Protein AF-A0A2V2UBQ5-F1 (afdb_monomer)

pLDDT: mean 79.9, std 17.7, range [28.84, 97.88]

Radius of gyration: 30.56 Å; Cα contacts (8 Å, |Δi|>4): 483; chains: 1; bounding box: 53×71×129 Å

Sequence (331 aa):
MPEINLDYKAAHKIAPPQTEQGSPTTSSTFSSQKTVIDYVTLEGIENRTGIEKKDMCGFVLRELLDNALDFLETQYRGQKNHNTIAAAEIEVVINKEPNYLRIVVRNSNYYGNEIFTKDQLQAIFDFDAFYSSKRNQFKISRGALGDAFKAILCMPYALAKEEQNIEWNEPLIIRSHQTSFLVRLIVDRVNQTIHAKIKEEPQRHLATKFVEIEVRLSIPRDNLDFTRLRYFLIDYTTFNTHIGFTFRIKDISNYTLNFPQVQPIITKWTNQTSIYYYTLSEFENLIFGLENNDASSYDVIKKIFREGSNIKKRKCCTNDGRPVKAIASAY

Mean predicted aligned error: 11.5 Å

Foldseek 3Di:
DDDDDDDDDDDDDDDDDDDDPDDPPPPDDDDDADLLCLLQAQNSLCVVPVDHLLCLVVLLVLLLVQVLLVVLLVVLAPPPDDPDDDFWAWEWEWADDPFWIKIKIKTFQQVLDDDDDPVNVQQLFPSVDQDDPAELLPFDGPDYGSCSVSSLQNQQNNLCCVVPVDRDWAFWWKDGFFKIKTWTWDADVVVNDITIDIDMDTHPDHGDSMIMIMGIHRDPPPSHDVVVSVVSVVVVCVVVLQHWYWYFHHDPVTDIDTRGNPDHNDNPDDRAAAPVVDDPVSVLVVLVPDPPQQDFPLNVCLNRHPVSVVDDPCRVDPPDSHGSVVVSVVD

Solvent-accessible surface area (backbone atoms only — not comparable to full-atom values): 19675 Å² total; per-residue (Å²): 137,81,91,82,85,89,84,85,89,82,86,83,80,84,77,80,82,81,76,78,81,70,73,83,74,78,74,78,82,82,84,87,79,58,74,69,50,26,54,54,32,61,67,36,38,26,73,74,67,73,48,52,79,83,45,44,66,60,49,48,52,48,56,52,50,45,52,43,49,55,47,48,61,54,71,52,40,74,70,86,78,70,103,74,72,76,78,52,37,37,41,36,40,39,37,69,50,99,76,27,37,38,39,34,45,31,25,57,31,87,81,53,62,80,82,76,52,72,67,60,49,51,45,44,43,34,76,92,54,80,38,50,101,48,50,72,53,78,45,90,60,93,64,59,76,40,48,62,67,47,47,57,58,23,48,25,34,15,39,19,39,73,78,69,68,39,88,56,79,74,47,38,35,41,35,32,30,51,42,32,38,40,37,30,70,45,79,39,80,88,82,54,44,66,45,60,51,77,43,80,42,77,49,94,58,81,71,39,52,37,38,36,42,35,42,61,35,40,54,66,90,87,67,66,62,62,66,60,53,50,51,52,54,54,57,58,46,72,80,40,42,43,37,19,40,37,40,37,40,41,63,98,79,55,49,74,50,78,44,73,54,78,41,78,71,76,39,84,70,74,77,49,20,56,71,86,79,46,55,72,69,52,46,50,54,34,58,71,65,50,85,64,59,78,46,37,54,62,58,53,39,39,70,47,20,55,68,30,71,77,56,52,71,81,77,74,40,89,87,60,92,52,32,43,59,67,59,67,72,74,111

Secondary structure (DSSP, 8-state):
----------PPPPPPPPPP--------------GGGGGGSHHHHHHHH---GGGHHHHHHHHHHHHHHHHHHHHTTT----TTPPPPEEEEEEEE-SS-EEEEEEEE-TT------HHHHHHHT-SSS---SSTTS----S--SS-HHHHHHHHHHHHHHHHH-----PPEEEEETTEEEEEEEEEETTTTEEEEEEEEEE--SS--SEEEEEEEE---TTS--HHHHHHHHHHHHHT-TTSEEEEEEESSS-EEEEE---S---SS----B-GGG--HHHHHHHHHT-S-TT-BHHHHHHHHBTGGGG--HHHH-SS---BHHHHHT--

Nearest PDB structures (foldseek):
  1mx0-assembly3_E  TM=6.898E-01  e=1.636E-09  Saccharolobus shibatae
  1mx0-assembly1_A  TM=6.749E-01  e=1.034E-09  Saccharolobus shibatae
  1mu5-assembly1_A  TM=6.300E-01  e=4.099E-09  Saccharolobus shibatae
  2qxl-assembly1_A  TM=4.649E-01  e=3.439E+00  Saccharomyces cerevisiae
  2qxl-assembly1_B  TM=2.884E-01  e=2.052E+00  Saccharomyces cerevisiae

Structure (mmCIF, N/CA/C/O backbone):
data_AF-A0A2V2UBQ5-F1
#
_entry.id   AF-A0A2V2UBQ5-F1
#
loo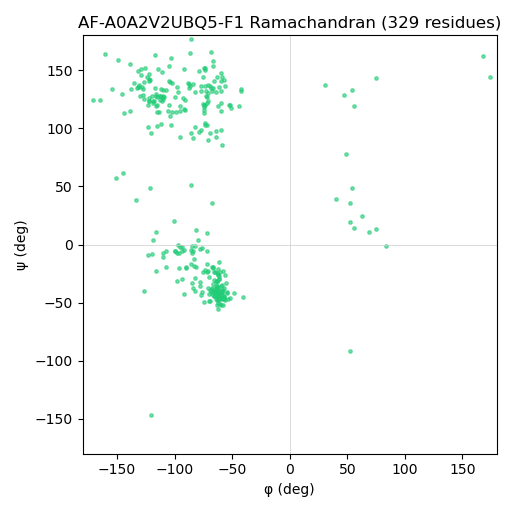p_
_atom_site.group_PDB
_atom_site.id
_atom_site.type_symbol
_atom_site.label_atom_id
_atom_site.label_alt_id
_atom_site.label_comp_id
_atom_site.label_asym_id
_atom_site.label_entity_id
_atom_site.label_seq_id
_atom_site.pdbx_PDB_ins_code
_atom_site.Cartn_x
_atom_site.Cartn_y
_atom_site.Cartn_z
_atom_site.occupancy
_atom_site.B_iso_or_equiv
_atom_site.auth_seq_id
_atom_site.auth_comp_id
_atom_site.auth_asym_id
_atom_site.auth_atom_id
_atom_site.pdbx_PDB_model_num
ATOM 1 N N . MET A 1 1 ? -21.114 -48.273 97.868 1.00 28.84 1 MET A N 1
ATOM 2 C CA . MET A 1 1 ? -20.180 -48.352 96.723 1.00 28.84 1 MET A CA 1
ATOM 3 C C . MET A 1 1 ? -20.953 -48.879 95.519 1.00 28.84 1 MET A C 1
ATOM 5 O O . MET A 1 1 ? -21.874 -49.652 95.750 1.00 28.84 1 MET A O 1
ATOM 9 N N . PRO A 1 2 ? -20.684 -48.360 94.312 1.00 36.47 2 PRO A N 1
ATOM 10 C CA . PRO A 1 2 ? -21.610 -47.500 93.552 1.00 36.47 2 PRO A CA 1
ATOM 11 C C . PRO A 1 2 ? -22.286 -48.252 92.367 1.00 36.47 2 PRO A C 1
ATOM 13 O O . PRO A 1 2 ? -21.840 -49.343 92.036 1.00 36.47 2 PRO A O 1
ATOM 16 N N . GLU A 1 3 ? -23.490 -47.836 91.923 1.00 30.94 3 GLU A N 1
ATOM 17 C CA . GLU A 1 3 ? -23.782 -47.144 90.625 1.00 30.94 3 GLU A CA 1
ATOM 18 C C . GLU A 1 3 ? -23.756 -48.065 89.380 1.00 30.94 3 GLU A C 1
ATOM 20 O O . GLU A 1 3 ? -22.936 -48.964 89.320 1.00 30.94 3 GLU A O 1
ATOM 25 N N . ILE A 1 4 ? -24.558 -47.987 88.308 1.00 32.59 4 ILE A N 1
ATOM 26 C CA . ILE A 1 4 ? -25.554 -47.088 87.672 1.00 32.59 4 ILE A CA 1
ATOM 27 C C . ILE A 1 4 ? -26.266 -48.017 86.640 1.00 32.59 4 ILE A C 1
ATOM 29 O O . ILE A 1 4 ? -25.604 -48.842 86.018 1.00 32.59 4 ILE A O 1
ATOM 33 N N . ASN A 1 5 ? -27.589 -48.189 86.630 1.00 28.84 5 ASN A N 1
ATOM 34 C CA . ASN A 1 5 ? -28.658 -47.481 85.897 1.00 28.84 5 ASN A CA 1
ATOM 35 C C . ASN A 1 5 ? -28.579 -47.384 84.346 1.00 28.84 5 ASN A C 1
ATOM 37 O O . ASN A 1 5 ? -27.650 -46.782 83.828 1.00 28.84 5 ASN A O 1
ATOM 41 N N . LEU A 1 6 ? -29.614 -47.956 83.690 1.00 33.12 6 LEU A N 1
ATOM 42 C CA . LEU A 1 6 ? -30.397 -47.551 82.484 1.00 33.12 6 LEU A CA 1
ATOM 43 C C . LEU A 1 6 ? -29.670 -46.717 81.383 1.00 33.12 6 LEU A C 1
ATOM 45 O O . LEU A 1 6 ? -29.008 -45.741 81.690 1.00 33.12 6 LEU A O 1
ATOM 49 N N . ASP A 1 7 ? -29.799 -46.922 80.062 1.00 32.38 7 ASP A N 1
ATOM 50 C CA . ASP A 1 7 ? -31.036 -46.916 79.268 1.00 32.38 7 ASP A CA 1
ATOM 51 C C . ASP A 1 7 ? -30.738 -46.894 77.734 1.00 32.38 7 ASP A C 1
ATOM 53 O O . ASP A 1 7 ? -29.663 -46.486 77.305 1.00 32.38 7 ASP A O 1
ATOM 57 N N . TYR A 1 8 ? -31.757 -47.257 76.942 1.00 29.38 8 TYR A N 1
ATOM 58 C CA . TYR A 1 8 ? -32.132 -46.897 75.548 1.00 29.38 8 TYR A CA 1
ATOM 59 C C . TYR A 1 8 ? -31.191 -46.859 74.301 1.00 29.38 8 TYR A C 1
ATOM 61 O O . TYR A 1 8 ? -30.279 -46.054 74.184 1.00 29.38 8 TYR A O 1
ATOM 69 N N . LYS A 1 9 ? -31.688 -47.567 73.254 1.00 34.41 9 LYS A N 1
ATOM 70 C CA . LYS A 1 9 ? -31.852 -47.230 71.801 1.00 34.41 9 LYS A CA 1
ATOM 71 C C . LYS A 1 9 ? -30.653 -46.745 70.956 1.00 34.41 9 LYS A C 1
ATOM 73 O O . LYS A 1 9 ? -30.102 -45.691 71.217 1.00 34.41 9 LYS A O 1
ATOM 78 N N . ALA A 1 10 ? -30.499 -47.329 69.755 1.00 33.81 10 ALA A N 1
ATOM 79 C CA . ALA A 1 10 ? -30.840 -46.676 68.470 1.00 33.81 10 ALA A CA 1
ATOM 80 C C . ALA A 1 10 ? -30.433 -47.520 67.241 1.00 33.81 10 ALA A C 1
ATOM 82 O O . ALA A 1 10 ? -29.409 -48.193 67.226 1.00 33.81 10 ALA A O 1
ATOM 83 N N . ALA A 1 11 ? -31.258 -47.453 66.194 1.00 35.69 11 ALA A N 1
ATOM 84 C CA . ALA A 1 11 ? -31.053 -48.079 64.893 1.00 35.69 11 ALA A CA 1
ATOM 85 C C . ALA A 1 11 ? -29.952 -47.373 64.078 1.00 35.69 11 ALA A C 1
ATOM 87 O O . ALA A 1 11 ? -30.004 -46.156 63.892 1.00 35.69 11 ALA A O 1
ATOM 88 N N . HIS A 1 12 ? -29.011 -48.137 63.515 1.00 38.34 12 HIS A N 1
ATOM 89 C CA . HIS A 1 12 ? -28.052 -47.625 62.537 1.00 38.34 12 HIS A CA 1
ATOM 90 C C . HIS A 1 12 ? -28.565 -47.812 61.105 1.00 38.34 12 HIS A C 1
ATOM 92 O O . HIS A 1 12 ? -28.761 -48.926 60.624 1.00 38.34 12 HIS A O 1
ATOM 98 N N . LYS A 1 13 ? -28.777 -46.675 60.432 1.00 37.38 13 LYS A N 1
ATOM 99 C CA . LYS A 1 13 ? -28.975 -46.554 58.984 1.00 37.38 13 LYS A CA 1
ATOM 100 C C . LYS A 1 13 ? -27.747 -47.091 58.240 1.00 37.38 13 LYS A C 1
ATOM 102 O O . LYS A 1 13 ? -26.626 -46.686 58.534 1.00 37.38 13 LYS A O 1
ATOM 107 N N . ILE A 1 14 ? -27.986 -47.936 57.242 1.00 37.78 14 ILE A N 1
ATOM 108 C CA . ILE A 1 14 ? -26.994 -48.361 56.249 1.00 37.78 14 ILE A CA 1
ATOM 109 C C . ILE A 1 14 ? -26.709 -47.162 55.331 1.00 37.78 14 ILE A C 1
ATOM 111 O O . ILE A 1 14 ? -27.638 -46.578 54.769 1.00 37.78 14 ILE A O 1
ATOM 115 N N . ALA A 1 15 ? -25.441 -46.763 55.231 1.00 37.16 15 ALA A N 1
ATOM 116 C CA . ALA A 1 15 ? -24.994 -45.689 54.348 1.00 37.16 15 ALA A CA 1
ATOM 117 C C . ALA A 1 15 ? -24.990 -46.146 52.869 1.00 37.16 15 ALA A C 1
ATOM 119 O O . ALA A 1 15 ? -24.786 -47.335 52.612 1.00 37.16 15 ALA A O 1
ATOM 120 N N . PRO A 1 16 ? -25.198 -45.240 51.893 1.00 35.03 16 PRO A N 1
ATOM 121 C CA . PRO A 1 16 ? -25.132 -45.571 50.469 1.00 35.03 16 PRO A CA 1
ATOM 122 C C . PRO A 1 16 ? -23.703 -45.954 50.045 1.00 35.03 16 PRO A C 1
ATOM 124 O O . PRO A 1 16 ? -22.745 -45.539 50.705 1.00 35.03 16 PRO A O 1
ATOM 127 N N . PRO A 1 17 ? -23.535 -46.702 48.938 1.00 35.91 17 PRO A N 1
ATOM 128 C CA . PRO A 1 17 ? -22.217 -47.058 48.427 1.00 35.91 17 PRO A CA 1
ATOM 129 C C . PRO A 1 17 ? -21.435 -45.797 48.049 1.00 35.91 17 PRO A C 1
ATOM 131 O O . PRO A 1 17 ? -21.978 -44.874 47.438 1.00 35.91 17 PRO A O 1
ATOM 134 N N . GLN A 1 18 ? -20.160 -45.762 48.437 1.00 36.81 18 GLN A N 1
ATOM 135 C CA . GLN A 1 18 ? -19.237 -44.709 48.038 1.00 36.81 18 GLN A CA 1
ATOM 136 C C . GLN A 1 18 ? -19.123 -44.696 46.514 1.00 36.81 18 GLN A C 1
ATOM 138 O O . GLN A 1 18 ? -18.767 -45.698 45.898 1.00 36.81 18 GLN A O 1
ATOM 143 N N . THR A 1 19 ? -19.441 -43.549 45.925 1.00 38.81 19 THR A N 1
ATOM 144 C CA . THR A 1 19 ? -19.132 -43.211 44.542 1.00 38.81 19 THR A CA 1
ATOM 145 C C . THR A 1 19 ? -17.638 -43.428 44.330 1.00 38.81 19 THR A C 1
ATOM 147 O O . THR A 1 19 ? -16.827 -42.794 45.009 1.00 38.81 19 THR A O 1
ATOM 150 N N . GLU A 1 20 ? -17.269 -44.315 43.405 1.00 41.22 20 GLU A N 1
ATOM 151 C CA . GLU A 1 20 ? -15.915 -44.343 42.863 1.00 41.22 20 GLU A CA 1
ATOM 152 C C . GLU A 1 20 ? -15.573 -42.918 42.420 1.00 41.22 20 GLU A C 1
ATOM 154 O O . GLU A 1 20 ? -16.250 -42.328 41.571 1.00 41.22 20 GLU A O 1
ATOM 159 N N . GLN A 1 21 ? -14.558 -42.329 43.051 1.00 39.56 21 GLN A N 1
ATOM 160 C CA . GLN A 1 21 ? -13.945 -41.104 42.569 1.00 39.56 21 GLN A CA 1
ATOM 161 C C . GLN A 1 21 ? -13.312 -41.430 41.219 1.00 39.56 21 GLN A C 1
ATOM 163 O O . GLN A 1 21 ? -12.175 -41.891 41.142 1.00 39.56 21 GLN A O 1
ATOM 168 N N . GLY A 1 22 ? -14.077 -41.207 40.150 1.00 43.34 22 GLY A N 1
ATOM 169 C CA . GLY A 1 22 ? -13.532 -41.097 38.813 1.00 43.34 22 GLY A CA 1
ATOM 170 C C . GLY A 1 22 ? -12.412 -40.067 38.855 1.00 43.34 22 GLY A C 1
ATOM 171 O O . GLY A 1 22 ? -12.625 -38.916 39.243 1.00 43.34 22 GLY A O 1
ATOM 172 N N . SER A 1 23 ? -11.207 -40.503 38.497 1.00 48.41 23 SER A N 1
ATOM 173 C CA . SER A 1 23 ? -10.090 -39.620 38.180 1.00 48.41 23 SER A CA 1
ATOM 174 C C . SER A 1 23 ? -10.607 -38.457 37.329 1.00 48.41 23 SER A C 1
ATOM 176 O O . SER A 1 23 ? -11.348 -38.731 36.378 1.00 48.41 23 SER A O 1
ATOM 178 N N . PRO A 1 24 ? -10.250 -37.192 37.610 1.00 50.59 24 PRO A N 1
ATOM 179 C CA . PRO A 1 24 ? -10.620 -36.103 36.730 1.00 50.59 24 PRO A CA 1
ATOM 180 C C . PRO A 1 24 ? -9.917 -36.357 35.399 1.00 50.59 24 PRO A C 1
ATOM 182 O O . PRO A 1 24 ? -8.732 -36.074 35.240 1.00 50.59 24 PRO A O 1
ATOM 185 N N . THR A 1 25 ? -10.634 -36.936 34.438 1.00 53.81 25 THR A N 1
ATOM 186 C CA . THR A 1 25 ? -10.270 -36.839 33.034 1.00 53.81 25 THR A CA 1
ATOM 187 C C . THR A 1 25 ? -10.294 -35.356 32.738 1.00 53.81 25 THR A C 1
ATOM 189 O O . THR A 1 25 ? -11.358 -34.763 32.568 1.00 53.81 25 THR A O 1
ATOM 192 N N . THR A 1 26 ? -9.116 -34.742 32.762 1.00 55.41 26 THR A N 1
ATOM 193 C CA . THR A 1 26 ? -8.866 -33.417 32.218 1.00 55.41 26 THR A CA 1
ATOM 194 C C . THR A 1 26 ? -9.222 -33.493 30.740 1.00 55.41 26 THR A C 1
ATOM 196 O O . THR A 1 26 ? -8.378 -33.821 29.907 1.00 55.41 26 THR A O 1
ATOM 199 N N . SER A 1 27 ? -10.497 -33.293 30.406 1.00 65.75 27 SER A N 1
ATOM 200 C CA . SER A 1 27 ? -10.930 -33.169 29.024 1.00 65.75 27 SER A CA 1
ATOM 201 C C . SER A 1 27 ? -10.357 -31.847 28.543 1.00 65.75 27 SER A C 1
ATOM 203 O O . SER A 1 27 ? -10.890 -30.780 28.844 1.00 65.75 27 SER A O 1
ATOM 205 N N . SER A 1 28 ? -9.202 -31.904 27.892 1.00 68.81 28 SER A N 1
ATOM 206 C CA . SER A 1 28 ? -8.599 -30.732 27.281 1.00 68.81 28 SER A CA 1
ATOM 207 C C . SER A 1 28 ? -9.572 -30.185 26.243 1.00 68.81 28 SER A C 1
ATOM 209 O O . SER A 1 28 ? -9.872 -30.847 25.249 1.00 68.81 28 SER A O 1
ATOM 211 N N . THR A 1 29 ? -10.087 -28.984 26.486 1.00 69.31 29 THR A N 1
ATOM 212 C CA . THR A 1 29 ? -10.864 -28.252 25.491 1.00 69.31 29 THR A CA 1
ATOM 213 C C . THR A 1 29 ? -9.897 -27.716 24.446 1.00 69.31 29 THR A C 1
ATOM 215 O O . THR A 1 29 ? -9.067 -26.861 24.746 1.00 69.31 29 THR A O 1
ATOM 218 N N . PHE A 1 30 ? -9.995 -28.228 23.222 1.00 74.31 30 PHE A N 1
ATOM 219 C CA . PHE A 1 30 ? -9.236 -27.723 22.083 1.00 74.31 30 PHE A CA 1
ATOM 220 C C . PHE A 1 30 ? -10.003 -26.577 21.416 1.00 74.31 30 PHE A C 1
ATOM 222 O O . PHE A 1 30 ? -11.207 -26.687 21.183 1.00 74.31 30 PHE A O 1
ATOM 229 N N . SER A 1 31 ? -9.310 -25.487 21.094 1.00 78.81 31 SER A N 1
ATOM 230 C CA . SER A 1 31 ? -9.820 -24.403 20.252 1.00 78.81 31 SER A CA 1
ATOM 231 C C . SER A 1 31 ? -9.073 -24.392 18.918 1.00 78.81 31 SER A C 1
ATOM 233 O O . SER A 1 31 ? -7.906 -24.770 18.838 1.00 78.81 31 SER A O 1
ATOM 235 N N . SER A 1 32 ? -9.758 -23.985 17.850 1.00 80.62 32 SER A N 1
ATOM 236 C CA . SER A 1 32 ? -9.178 -23.884 16.510 1.00 80.62 32 SER A CA 1
ATOM 237 C C . SER A 1 32 ? -9.589 -22.581 15.838 1.00 80.62 32 SER A C 1
ATOM 239 O O . SER A 1 32 ? -10.762 -22.196 15.891 1.00 80.62 32 SER A O 1
ATOM 241 N N . GLN A 1 33 ? -8.640 -21.949 15.153 1.00 84.44 33 GLN A N 1
ATOM 242 C CA . GLN A 1 33 ? -8.839 -20.715 14.404 1.00 84.44 33 GLN A CA 1
ATOM 243 C C . GLN A 1 33 ? -8.213 -20.845 13.012 1.00 84.44 33 GLN A C 1
ATOM 245 O O . GLN A 1 33 ? -7.094 -21.337 12.871 1.00 84.44 33 GLN A O 1
ATOM 250 N N . LYS A 1 34 ? -8.934 -20.421 11.972 1.00 87.12 34 LYS A N 1
ATOM 251 C CA . LYS A 1 34 ? -8.400 -20.307 10.614 1.00 87.12 34 LYS A CA 1
ATOM 252 C C . LYS A 1 34 ? -7.371 -19.180 10.578 1.00 87.12 34 LYS A C 1
ATOM 254 O O . LYS A 1 34 ? -7.655 -18.074 11.031 1.00 87.12 34 LYS A O 1
ATOM 259 N N . THR A 1 35 ? -6.228 -19.436 9.949 1.00 85.12 35 THR A N 1
ATOM 260 C CA . THR A 1 35 ? -5.109 -18.484 9.800 1.00 85.12 35 THR A CA 1
ATOM 261 C C . THR A 1 35 ? -5.498 -17.179 9.106 1.00 85.12 35 THR A C 1
ATOM 263 O O . THR A 1 35 ? -4.856 -16.153 9.298 1.00 85.12 35 THR A O 1
ATOM 266 N N . VAL A 1 36 ? -6.574 -17.176 8.313 1.00 88.12 36 VAL A N 1
ATOM 267 C CA . VAL A 1 36 ? -7.101 -15.950 7.699 1.00 88.12 36 VAL A CA 1
ATOM 268 C C . VAL A 1 36 ? -7.545 -14.923 8.748 1.00 88.12 36 VAL A C 1
ATOM 270 O O . VAL A 1 36 ? -7.432 -13.724 8.517 1.00 88.12 36 VAL A O 1
ATOM 273 N N . ILE A 1 37 ? -7.987 -15.363 9.931 1.00 91.75 37 ILE A N 1
ATOM 274 C CA . ILE A 1 37 ? -8.410 -14.462 11.012 1.00 91.75 37 ILE A CA 1
ATOM 275 C C . ILE A 1 37 ? -7.241 -13.653 11.578 1.00 91.75 37 ILE A C 1
ATOM 277 O O . ILE A 1 37 ? -7.464 -12.566 12.107 1.00 91.75 37 ILE A O 1
ATOM 281 N N . ASP A 1 38 ? -6.002 -14.089 11.362 1.00 91.06 38 ASP A N 1
ATOM 282 C CA . ASP A 1 38 ? -4.822 -13.346 11.801 1.00 91.06 38 ASP A CA 1
ATOM 283 C C . ASP A 1 38 ? -4.746 -11.953 11.158 1.00 91.06 38 ASP A C 1
ATOM 285 O O . ASP A 1 38 ? -4.161 -11.043 11.734 1.00 91.06 38 ASP A O 1
ATOM 289 N N . TYR A 1 39 ? -5.381 -11.738 9.998 1.00 91.38 39 TYR A N 1
ATOM 290 C CA . TYR A 1 39 ? -5.457 -10.410 9.385 1.00 91.38 39 TYR A CA 1
ATOM 291 C C . TYR A 1 39 ? -6.276 -9.404 10.195 1.00 91.38 39 TYR A C 1
ATOM 293 O O . TYR A 1 39 ? -6.084 -8.208 10.011 1.00 91.38 39 TYR A O 1
ATOM 301 N N . VAL A 1 40 ? -7.206 -9.849 11.044 1.00 93.50 40 VAL A N 1
ATOM 302 C CA . VAL A 1 40 ? -8.200 -8.976 11.701 1.00 93.50 40 VAL A CA 1
ATOM 303 C C . VAL A 1 40 ? -8.065 -8.929 13.223 1.00 93.50 40 VAL A C 1
ATOM 305 O O . VAL A 1 40 ? -8.935 -8.382 13.899 1.00 93.50 40 VAL A O 1
ATOM 308 N N . THR A 1 41 ? -6.970 -9.474 13.748 1.00 93.31 41 THR A N 1
ATOM 309 C CA . THR A 1 41 ? -6.562 -9.420 15.160 1.00 93.31 41 THR A CA 1
ATOM 310 C C . THR A 1 41 ? -5.193 -8.758 15.262 1.00 93.31 41 THR A C 1
ATOM 312 O O . THR A 1 41 ? -4.342 -9.034 14.417 1.00 93.31 41 THR A O 1
ATOM 315 N N . LEU A 1 42 ? -4.944 -7.931 16.277 1.00 91.88 42 LEU A N 1
ATOM 316 C CA . LEU A 1 42 ? -3.654 -7.271 16.476 1.00 91.88 42 LEU A CA 1
ATOM 317 C C . LEU A 1 42 ? -2.533 -8.293 16.654 1.00 91.88 42 LEU A C 1
ATOM 319 O O . LEU A 1 42 ? -1.530 -8.176 15.962 1.00 91.88 42 LEU A O 1
ATOM 323 N N . GLU A 1 43 ? -2.740 -9.331 17.469 1.00 92.25 43 GLU A N 1
ATOM 324 C CA . GLU A 1 43 ? -1.766 -10.418 17.654 1.00 92.25 43 GLU A CA 1
ATOM 325 C C . GLU A 1 43 ? -1.422 -11.105 16.323 1.00 92.25 43 GLU A C 1
ATOM 327 O O . GLU A 1 43 ? -0.255 -11.287 15.981 1.00 92.25 43 GLU A O 1
ATOM 332 N N . GLY A 1 44 ? -2.435 -11.447 15.523 1.00 91.88 44 GLY A N 1
ATOM 333 C CA . GLY A 1 44 ? -2.224 -12.045 14.207 1.00 91.88 44 GLY A CA 1
ATOM 334 C C . GLY A 1 44 ? -1.459 -11.128 13.245 1.00 91.88 44 GLY A C 1
ATOM 335 O O . GLY A 1 44 ? -0.540 -11.578 12.557 1.00 91.88 44 GLY A O 1
ATOM 336 N N . ILE A 1 45 ? -1.773 -9.830 13.224 1.00 91.56 45 ILE A N 1
ATOM 337 C CA . ILE A 1 45 ? -1.061 -8.846 12.399 1.00 91.56 45 ILE A CA 1
ATOM 338 C C . ILE A 1 45 ? 0.388 -8.694 12.878 1.00 91.56 45 ILE A C 1
ATOM 340 O O . ILE A 1 45 ? 1.299 -8.683 12.046 1.00 91.56 45 ILE A O 1
ATOM 344 N N . GLU A 1 46 ? 0.613 -8.603 14.188 1.00 92.06 46 GLU A N 1
ATOM 345 C CA . GLU A 1 46 ? 1.938 -8.528 14.810 1.00 92.06 46 GLU A CA 1
ATOM 346 C C . GLU A 1 46 ? 2.780 -9.754 14.443 1.00 92.06 46 GLU A C 1
ATOM 348 O O . GLU A 1 46 ? 3.898 -9.602 13.955 1.00 92.06 46 GLU A O 1
ATOM 353 N N . ASN A 1 47 ? 2.217 -10.959 14.539 1.00 89.31 47 ASN A N 1
ATOM 354 C CA . ASN A 1 47 ? 2.900 -12.201 14.174 1.00 89.31 47 ASN A CA 1
ATOM 355 C C . ASN A 1 47 ? 3.252 -12.275 12.680 1.00 89.31 47 ASN A C 1
ATOM 357 O O . ASN A 1 47 ? 4.314 -12.778 12.311 1.00 89.31 47 ASN A O 1
ATOM 361 N N . ARG A 1 48 ? 2.381 -11.769 11.800 1.00 86.69 48 ARG A N 1
ATOM 362 C CA . ARG A 1 48 ? 2.601 -11.806 10.343 1.00 86.69 48 ARG A CA 1
ATOM 363 C C . ARG A 1 48 ? 3.575 -10.744 9.850 1.00 86.69 48 ARG A C 1
ATOM 365 O O . ARG A 1 48 ? 4.286 -10.975 8.874 1.00 86.69 48 ARG A O 1
ATOM 372 N N . THR A 1 49 ? 3.552 -9.563 10.459 1.00 85.44 49 THR A N 1
ATOM 373 C CA . THR A 1 49 ? 4.281 -8.386 9.960 1.00 85.44 49 THR A CA 1
ATOM 374 C C . THR A 1 49 ? 5.503 -8.029 10.801 1.00 85.44 49 THR A C 1
ATOM 376 O O . THR A 1 49 ? 6.376 -7.310 10.317 1.00 85.44 49 THR A O 1
ATOM 379 N N . GLY A 1 50 ? 5.574 -8.508 12.045 1.00 89.25 50 GLY A N 1
ATOM 380 C CA . GLY A 1 50 ? 6.548 -8.077 13.047 1.00 89.25 50 GLY A CA 1
ATOM 381 C C . GLY A 1 50 ? 6.334 -6.640 13.538 1.00 89.25 50 GLY A C 1
ATOM 382 O O . GLY A 1 50 ? 7.223 -6.081 14.174 1.00 89.25 50 GLY A O 1
ATOM 383 N N . ILE A 1 51 ? 5.203 -6.008 13.200 1.00 88.94 51 ILE A N 1
ATOM 384 C CA . ILE A 1 51 ? 4.918 -4.607 13.519 1.00 88.94 51 ILE A CA 1
ATOM 385 C C . ILE A 1 51 ? 4.031 -4.532 14.746 1.00 88.94 51 ILE A C 1
ATOM 387 O O . ILE A 1 51 ? 2.856 -4.879 14.669 1.00 88.94 51 ILE A O 1
ATOM 391 N N . GLU A 1 52 ? 4.575 -3.990 15.832 1.00 90.00 52 GLU A N 1
ATOM 392 C CA . GLU A 1 52 ? 3.810 -3.680 17.035 1.00 90.00 52 GLU A CA 1
ATOM 393 C C . GLU A 1 52 ? 2.678 -2.690 16.735 1.00 90.00 52 GLU A C 1
ATOM 395 O O . GLU A 1 52 ? 2.822 -1.753 15.940 1.00 90.00 52 GLU A O 1
ATOM 400 N N . LYS A 1 53 ? 1.571 -2.820 17.465 1.00 88.69 53 LYS A N 1
ATOM 401 C CA . LYS A 1 53 ? 0.412 -1.919 17.420 1.00 88.69 53 LYS A CA 1
ATOM 402 C C . LYS A 1 53 ? 0.760 -0.426 17.309 1.00 88.69 53 LYS A C 1
ATOM 404 O O . LYS A 1 53 ? 0.165 0.289 16.501 1.00 88.69 53 LYS A O 1
ATOM 409 N N . LYS A 1 54 ? 1.721 0.067 18.101 1.00 86.69 54 LYS A N 1
ATOM 410 C CA . LYS A 1 54 ? 2.121 1.492 18.125 1.00 86.69 54 LYS A CA 1
ATOM 411 C C . LYS A 1 54 ? 2.735 1.974 16.802 1.00 86.69 54 LYS A C 1
ATOM 413 O O . LYS A 1 54 ? 2.704 3.165 16.501 1.00 86.69 54 LYS A O 1
ATOM 418 N N . ASP A 1 55 ? 3.274 1.050 16.012 1.00 88.81 55 ASP A N 1
ATOM 419 C CA . ASP A 1 55 ? 3.973 1.312 14.758 1.00 88.81 55 ASP A CA 1
ATOM 420 C C . ASP A 1 55 ? 3.082 1.072 13.525 1.00 88.81 55 ASP A C 1
ATOM 422 O O . ASP A 1 55 ? 3.468 1.433 12.411 1.00 88.81 55 ASP A O 1
ATOM 426 N N . MET A 1 56 ? 1.857 0.555 13.701 1.00 89.69 56 MET A N 1
ATOM 427 C CA . MET A 1 56 ? 0.929 0.258 12.598 1.00 89.69 56 MET A CA 1
ATOM 428 C C . MET A 1 56 ? 0.611 1.481 11.730 1.00 89.69 56 MET A C 1
ATOM 430 O O . MET A 1 56 ? 0.538 1.368 10.508 1.00 89.69 56 MET A O 1
ATOM 434 N N . CYS A 1 57 ? 0.477 2.674 12.320 1.00 91.44 57 CYS A N 1
ATOM 435 C CA . CYS A 1 57 ? 0.279 3.900 11.539 1.00 91.44 57 CYS A CA 1
ATOM 436 C C . CYS A 1 57 ? 1.479 4.200 10.628 1.00 91.44 57 CYS A C 1
ATOM 438 O O . CYS A 1 57 ? 1.301 4.556 9.461 1.00 91.44 57 CYS A O 1
ATOM 440 N N . GLY A 1 58 ? 2.698 4.065 11.161 1.00 91.69 58 GLY A N 1
ATOM 441 C CA . GLY A 1 58 ? 3.929 4.258 10.398 1.00 91.69 58 GLY A CA 1
ATOM 442 C C . GLY A 1 58 ? 4.070 3.213 9.294 1.00 91.69 58 GLY A C 1
ATOM 443 O O . GLY A 1 58 ? 4.419 3.560 8.170 1.00 91.69 58 GLY A O 1
ATOM 444 N N . PHE A 1 59 ? 3.713 1.960 9.582 1.00 92.25 59 PHE A N 1
ATOM 445 C CA . PHE A 1 59 ? 3.680 0.883 8.595 1.00 92.25 59 PHE A CA 1
ATOM 446 C C . PHE A 1 59 ? 2.713 1.181 7.446 1.00 92.25 59 PHE A C 1
ATOM 448 O O . PHE A 1 59 ? 3.123 1.152 6.291 1.00 92.25 59 PHE A O 1
ATOM 455 N N . VAL A 1 60 ? 1.456 1.530 7.742 1.00 94.00 60 VAL A N 1
ATOM 456 C CA . VAL A 1 60 ? 0.457 1.860 6.712 1.00 94.00 60 VAL A CA 1
ATOM 457 C C . VAL A 1 60 ? 0.947 3.002 5.827 1.00 94.00 60 VAL A C 1
ATOM 459 O O . VAL A 1 60 ? 0.865 2.919 4.603 1.00 94.00 60 VAL A O 1
ATOM 462 N N . LEU A 1 61 ? 1.500 4.054 6.434 1.00 94.50 61 LEU A N 1
ATOM 463 C CA . LEU A 1 61 ? 2.046 5.180 5.690 1.00 94.50 61 LEU A CA 1
ATOM 464 C C . LEU A 1 61 ? 3.231 4.766 4.805 1.00 94.50 61 LEU A C 1
ATOM 466 O O . LEU A 1 61 ? 3.270 5.150 3.637 1.00 94.50 61 LEU A O 1
ATOM 470 N N . ARG A 1 62 ? 4.160 3.961 5.332 1.00 94.19 62 ARG A N 1
ATOM 471 C CA . ARG A 1 62 ? 5.306 3.428 4.584 1.00 94.19 62 ARG A CA 1
ATOM 472 C C . ARG A 1 62 ? 4.856 2.622 3.370 1.00 94.19 62 ARG A C 1
ATOM 474 O O . ARG A 1 62 ? 5.296 2.915 2.268 1.00 94.19 62 ARG A O 1
ATOM 481 N N . GLU A 1 63 ? 3.957 1.658 3.548 1.00 94.69 63 GLU A N 1
ATOM 482 C CA . GLU A 1 63 ? 3.495 0.793 2.455 1.00 94.69 63 GLU A CA 1
ATOM 483 C C . GLU A 1 63 ? 2.763 1.586 1.357 1.00 94.69 63 GLU A C 1
ATOM 485 O O . GLU A 1 63 ? 2.899 1.295 0.166 1.00 94.69 63 GLU A O 1
ATOM 490 N N . LEU A 1 64 ? 2.001 2.621 1.730 1.00 95.62 64 LEU A N 1
ATOM 491 C CA . LEU A 1 64 ? 1.369 3.520 0.760 1.00 95.62 64 LEU A CA 1
ATOM 492 C C . LEU A 1 64 ? 2.403 4.362 -0.003 1.00 95.62 64 LEU A C 1
ATOM 494 O O . LEU A 1 64 ? 2.293 4.496 -1.223 1.00 95.62 64 LEU A O 1
ATOM 498 N N . LEU A 1 65 ? 3.413 4.896 0.690 1.00 95.81 65 LEU A N 1
ATOM 499 C CA . LEU A 1 65 ? 4.514 5.641 0.073 1.00 95.81 65 LEU A CA 1
ATOM 500 C C . LEU A 1 65 ? 5.354 4.760 -0.861 1.00 95.81 65 LEU A C 1
ATOM 502 O O . LEU A 1 65 ? 5.662 5.181 -1.974 1.00 95.81 65 LEU A O 1
ATOM 506 N N . ASP A 1 66 ? 5.662 3.528 -0.455 1.00 93.06 66 ASP A N 1
ATOM 507 C CA . ASP A 1 66 ? 6.440 2.574 -1.248 1.00 93.06 66 ASP A CA 1
ATOM 508 C C . ASP A 1 66 ? 5.711 2.212 -2.545 1.00 93.06 66 ASP A C 1
ATOM 510 O O . ASP A 1 66 ? 6.319 2.170 -3.616 1.00 93.06 66 ASP A O 1
ATOM 514 N N . ASN A 1 67 ? 4.390 2.011 -2.480 1.00 90.94 67 ASN A N 1
ATOM 515 C CA . ASN A 1 67 ? 3.573 1.768 -3.668 1.00 90.94 67 ASN A CA 1
ATOM 516 C C . ASN A 1 67 ? 3.506 2.993 -4.592 1.00 90.94 67 ASN A C 1
ATOM 518 O O . ASN A 1 67 ? 3.592 2.837 -5.812 1.00 90.94 67 ASN A O 1
ATOM 522 N N . ALA A 1 68 ? 3.395 4.201 -4.033 1.00 92.62 68 ALA A N 1
ATOM 523 C CA . ALA A 1 68 ? 3.432 5.447 -4.798 1.00 92.62 68 ALA A CA 1
ATOM 524 C C . ALA A 1 68 ? 4.790 5.657 -5.496 1.00 92.62 68 ALA A C 1
ATOM 526 O O . ALA A 1 68 ? 4.836 6.010 -6.677 1.00 92.62 68 ALA A O 1
ATOM 527 N N . LEU A 1 69 ? 5.897 5.384 -4.800 1.00 92.06 69 LEU A N 1
ATOM 528 C CA . LEU A 1 69 ? 7.249 5.438 -5.356 1.00 92.06 69 LEU A CA 1
ATOM 529 C C . LEU A 1 69 ? 7.451 4.426 -6.478 1.00 92.06 69 LEU A C 1
ATOM 531 O O . LEU A 1 69 ? 7.882 4.796 -7.570 1.00 92.06 69 LEU A O 1
ATOM 535 N N . ASP A 1 70 ? 7.118 3.160 -6.224 1.00 88.38 70 ASP A N 1
ATOM 536 C CA . ASP A 1 70 ? 7.267 2.088 -7.205 1.00 88.38 70 ASP A CA 1
ATOM 537 C C . ASP A 1 70 ? 6.436 2.381 -8.466 1.00 88.38 70 ASP A C 1
ATOM 539 O O . ASP A 1 70 ? 6.877 2.095 -9.586 1.00 88.38 70 ASP A O 1
ATOM 543 N N . PHE A 1 71 ? 5.258 2.998 -8.306 1.00 88.12 71 PHE A N 1
ATOM 544 C CA . PHE A 1 71 ? 4.450 3.477 -9.421 1.00 88.12 71 PHE A CA 1
ATOM 545 C C . PHE A 1 71 ? 5.178 4.552 -10.236 1.00 88.12 71 PHE A C 1
ATOM 547 O O . PHE A 1 71 ? 5.351 4.374 -11.444 1.00 88.12 71 PHE A O 1
ATOM 554 N N . LEU A 1 72 ? 5.632 5.637 -9.599 1.00 89.50 72 LEU A N 1
ATOM 555 C CA . LEU A 1 72 ? 6.309 6.744 -10.285 1.00 89.50 72 LEU A CA 1
ATOM 556 C C . LEU A 1 72 ? 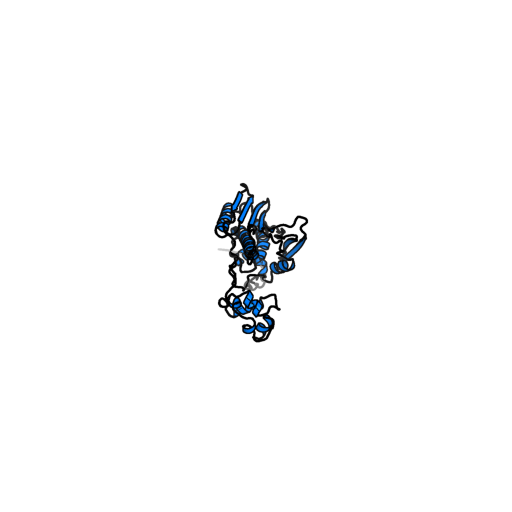7.587 6.267 -10.986 1.00 89.50 72 LEU A C 1
ATOM 558 O O . LEU A 1 72 ? 7.799 6.546 -12.165 1.00 89.50 72 LEU A O 1
ATOM 562 N N . GLU A 1 73 ? 8.403 5.456 -10.318 1.00 86.81 73 GLU A N 1
ATOM 563 C CA . GLU A 1 73 ? 9.614 4.887 -10.913 1.00 86.81 73 GLU A CA 1
ATOM 564 C C . GLU A 1 73 ? 9.314 3.960 -12.092 1.00 86.81 73 GLU A C 1
ATOM 566 O O . GLU A 1 73 ? 10.117 3.870 -13.018 1.00 86.81 73 GLU A O 1
ATOM 571 N N . THR A 1 74 ? 8.172 3.271 -12.089 1.00 82.00 74 THR A N 1
ATOM 572 C CA . THR A 1 74 ? 7.762 2.412 -13.207 1.00 82.00 74 THR A CA 1
ATOM 573 C C . THR A 1 74 ? 7.221 3.230 -14.375 1.00 82.00 74 THR A C 1
ATOM 575 O O . THR A 1 74 ? 7.597 2.968 -15.515 1.00 82.00 74 THR A O 1
ATOM 578 N N . GLN A 1 75 ? 6.383 4.235 -14.112 1.00 79.06 75 GLN A N 1
ATOM 579 C CA . GLN A 1 75 ? 5.795 5.093 -15.147 1.00 79.06 75 GLN A CA 1
ATOM 580 C C . GLN A 1 75 ? 6.848 5.910 -15.902 1.00 79.06 75 GLN A C 1
ATOM 582 O O . GLN A 1 75 ? 6.727 6.123 -17.106 1.00 79.06 75 GLN A O 1
ATOM 587 N N . TYR A 1 76 ? 7.896 6.355 -15.208 1.00 75.12 76 TYR A N 1
ATOM 588 C CA . TYR A 1 76 ? 8.942 7.191 -15.796 1.00 75.12 76 TYR A CA 1
ATOM 589 C C . TYR A 1 76 ? 10.045 6.366 -16.496 1.00 75.12 76 TYR A C 1
ATOM 591 O O . TYR A 1 76 ? 10.892 6.926 -17.198 1.00 75.12 76 TYR A O 1
ATOM 599 N N . ARG A 1 77 ? 10.046 5.026 -16.382 1.00 69.12 77 ARG A N 1
ATOM 600 C CA . ARG A 1 77 ? 10.972 4.152 -17.129 1.00 69.12 77 ARG A CA 1
ATOM 601 C C . ARG A 1 77 ? 10.620 4.105 -18.614 1.00 69.12 77 ARG A C 1
ATOM 603 O O . ARG A 1 77 ? 9.472 3.934 -19.001 1.00 69.12 77 ARG A O 1
ATOM 610 N N . GLY A 1 78 ? 11.646 4.179 -19.463 1.00 54.12 78 GLY A N 1
ATOM 611 C CA . GLY A 1 78 ? 11.494 4.029 -20.916 1.00 54.12 78 GLY A CA 1
ATOM 612 C C . GLY A 1 78 ? 11.086 5.299 -21.668 1.00 54.12 78 GLY A C 1
ATOM 613 O O . GLY A 1 78 ? 11.034 5.274 -22.899 1.00 54.12 78 GLY A O 1
ATOM 614 N N . GLN A 1 79 ? 10.879 6.422 -20.977 1.00 58.31 79 GLN A N 1
ATOM 615 C CA . GLN A 1 79 ? 10.610 7.701 -21.629 1.00 58.31 79 GLN A CA 1
ATOM 616 C C . GLN A 1 79 ? 11.913 8.314 -22.148 1.00 58.31 79 GLN A C 1
ATOM 618 O O . GLN A 1 79 ? 12.701 8.896 -21.406 1.00 58.31 79 GLN A O 1
ATOM 623 N N . LYS A 1 80 ? 12.183 8.100 -23.442 1.00 47.22 80 LYS A N 1
ATOM 624 C CA . LYS A 1 80 ? 13.433 8.517 -24.100 1.00 47.22 80 LYS A CA 1
ATOM 625 C C . LYS A 1 80 ? 13.457 9.982 -24.530 1.00 47.22 80 LYS A C 1
ATOM 627 O O . LYS A 1 80 ? 14.542 10.508 -24.723 1.00 47.22 80 LYS A O 1
ATOM 632 N N . ASN A 1 81 ? 12.303 10.627 -24.661 1.00 49.16 81 ASN A N 1
ATOM 633 C CA . ASN A 1 81 ? 12.182 11.979 -25.191 1.00 49.16 81 ASN A CA 1
ATOM 634 C C . ASN A 1 81 ? 11.064 12.693 -24.440 1.00 49.16 81 ASN A C 1
ATOM 636 O O . ASN A 1 81 ? 9.933 12.278 -24.617 1.00 49.16 81 ASN A O 1
ATOM 640 N N . HIS A 1 82 ? 11.360 13.723 -23.646 1.00 48.94 82 HIS A N 1
ATOM 641 C CA . HIS A 1 82 ? 10.550 14.944 -23.518 1.00 48.94 82 HIS A CA 1
ATOM 642 C C . HIS A 1 82 ? 11.338 15.966 -22.684 1.00 48.94 82 HIS A C 1
ATOM 644 O O . HIS A 1 82 ? 11.719 15.695 -21.551 1.00 48.94 82 HIS A O 1
ATOM 650 N N . ASN A 1 83 ? 11.552 17.164 -23.235 1.00 46.09 83 ASN A N 1
ATOM 651 C CA . ASN A 1 83 ? 12.178 18.306 -22.551 1.00 46.09 83 ASN A CA 1
ATOM 652 C C . ASN A 1 83 ? 11.272 18.945 -21.471 1.00 46.09 83 ASN A C 1
ATOM 654 O O . ASN A 1 83 ? 11.584 20.015 -20.960 1.00 46.09 83 ASN A O 1
ATOM 658 N N . THR A 1 84 ? 10.153 18.306 -21.122 1.00 52.00 84 THR A N 1
ATOM 659 C CA . THR A 1 84 ? 9.132 18.797 -20.184 1.00 52.00 84 THR A CA 1
ATOM 660 C C . THR A 1 84 ? 8.431 17.621 -19.500 1.00 52.00 84 THR A C 1
ATOM 662 O O . THR A 1 84 ? 7.218 17.445 -19.606 1.00 52.00 84 THR A O 1
ATOM 665 N N . ILE A 1 85 ? 9.192 16.762 -18.824 1.00 60.62 85 ILE A N 1
ATOM 666 C CA . ILE A 1 85 ? 8.591 15.763 -17.937 1.00 60.62 85 ILE A CA 1
ATOM 667 C C . ILE A 1 85 ? 8.129 16.507 -16.676 1.00 60.62 85 ILE A C 1
ATOM 669 O O . ILE A 1 85 ? 8.946 17.117 -15.988 1.00 60.62 85 ILE A O 1
ATOM 673 N N . ALA A 1 86 ? 6.823 16.499 -16.398 1.00 67.62 86 ALA A N 1
ATOM 674 C CA . ALA A 1 86 ? 6.289 17.059 -15.160 1.00 67.62 86 ALA A CA 1
ATOM 675 C C . ALA A 1 86 ? 6.899 16.333 -13.945 1.00 67.62 86 ALA A C 1
ATOM 677 O O . ALA A 1 86 ? 7.128 15.118 -13.996 1.00 67.62 86 ALA A O 1
ATOM 678 N N . ALA A 1 87 ? 7.201 17.087 -12.885 1.00 77.31 87 ALA A N 1
ATOM 679 C CA . ALA A 1 87 ? 7.902 16.578 -11.710 1.00 77.31 87 ALA A CA 1
ATOM 680 C C . ALA A 1 87 ? 7.159 15.381 -11.103 1.00 77.31 87 ALA A C 1
ATOM 682 O O . ALA A 1 87 ? 5.935 15.372 -11.009 1.00 77.31 87 ALA A O 1
ATOM 683 N N . ALA A 1 88 ? 7.889 14.337 -10.727 1.00 89.31 88 ALA A N 1
ATOM 684 C CA . ALA A 1 88 ? 7.273 13.200 -10.061 1.00 89.31 88 ALA A CA 1
ATOM 685 C C . ALA A 1 88 ? 6.971 13.607 -8.619 1.00 89.31 88 ALA A C 1
ATOM 687 O O . ALA A 1 88 ? 7.878 14.010 -7.893 1.00 89.31 88 ALA A O 1
ATOM 688 N N . GLU A 1 89 ? 5.705 13.545 -8.219 1.00 93.81 89 GLU A N 1
ATOM 689 C CA . GLU A 1 89 ? 5.232 14.188 -6.995 1.00 93.81 89 GLU A CA 1
ATOM 690 C C . GLU A 1 89 ? 4.412 13.216 -6.158 1.00 93.81 89 GLU A C 1
ATOM 692 O O . GLU A 1 89 ? 3.559 12.498 -6.688 1.00 93.81 89 GLU A O 1
ATOM 697 N N . ILE A 1 90 ? 4.647 13.236 -4.847 1.00 96.81 90 ILE A N 1
ATOM 698 C CA . ILE A 1 90 ? 3.847 12.548 -3.839 1.00 96.81 90 ILE A CA 1
ATOM 699 C C . ILE A 1 90 ? 3.320 13.577 -2.833 1.00 96.81 90 ILE A C 1
ATOM 701 O O . ILE A 1 90 ? 4.083 14.331 -2.227 1.00 96.81 90 ILE A O 1
ATOM 705 N N . GLU A 1 91 ? 2.005 13.593 -2.620 1.00 96.75 91 GLU A N 1
ATOM 706 C CA . GLU A 1 91 ? 1.361 14.370 -1.560 1.00 96.75 91 GLU A CA 1
ATOM 707 C C . GLU A 1 91 ? 0.817 13.423 -0.487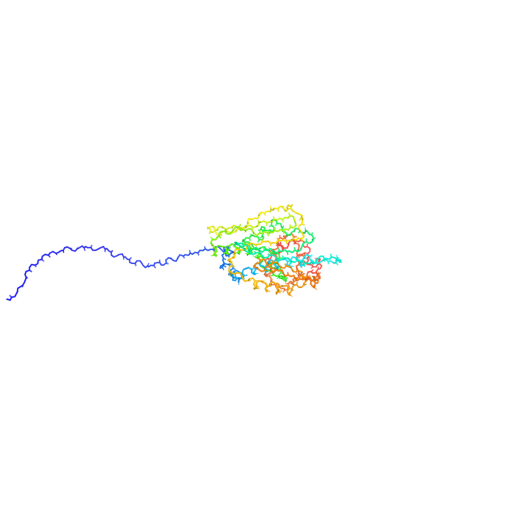 1.00 96.75 91 GLU A C 1
ATOM 709 O O . GLU A 1 91 ? 0.057 12.505 -0.788 1.00 96.75 91 GLU A O 1
ATOM 714 N N . VAL A 1 92 ? 1.165 13.673 0.775 1.00 97.25 92 VAL A N 1
ATOM 715 C CA . VAL A 1 92 ? 0.556 13.000 1.926 1.00 97.25 92 VAL A CA 1
ATOM 716 C C . VAL A 1 92 ? -0.240 14.010 2.731 1.00 97.25 92 VAL A C 1
ATOM 718 O O . VAL A 1 92 ? 0.287 15.040 3.150 1.00 97.25 92 VAL A O 1
ATOM 721 N N . VAL A 1 93 ? -1.500 13.692 3.005 1.00 96.19 93 VAL A N 1
ATOM 722 C CA . VAL A 1 93 ? -2.341 14.438 3.940 1.00 96.19 93 VAL A CA 1
ATOM 723 C C . VAL A 1 93 ? -2.690 13.533 5.109 1.00 96.19 93 VAL A C 1
ATOM 725 O O . VAL A 1 93 ? -3.316 12.494 4.926 1.00 96.19 93 VAL A O 1
ATOM 728 N N . ILE A 1 94 ? -2.307 13.949 6.309 1.00 94.50 94 ILE A N 1
ATOM 729 C CA . ILE A 1 94 ? -2.619 13.265 7.562 1.00 94.50 94 ILE A CA 1
ATOM 730 C C . ILE A 1 94 ? -3.508 14.205 8.361 1.00 94.50 94 ILE A C 1
ATOM 732 O O . ILE A 1 94 ? -3.063 15.288 8.730 1.00 94.50 94 ILE A O 1
ATOM 736 N N . ASN A 1 95 ? -4.764 13.828 8.591 1.00 92.62 95 ASN A N 1
ATOM 737 C CA . ASN A 1 95 ? -5.712 14.627 9.364 1.00 92.62 95 ASN A CA 1
ATOM 738 C C . ASN A 1 95 ? -6.195 13.852 10.587 1.00 92.62 95 ASN A C 1
ATOM 740 O O . ASN A 1 95 ? -6.676 12.723 10.453 1.00 92.62 95 ASN A O 1
ATOM 744 N N . LYS A 1 96 ? -6.089 14.460 11.771 1.00 89.81 96 LYS A N 1
ATOM 745 C CA . LYS A 1 96 ? -6.670 13.911 12.999 1.00 89.81 96 LYS A CA 1
ATOM 746 C C . LYS A 1 96 ? -8.154 14.276 13.059 1.00 89.81 96 LYS A C 1
ATOM 748 O O . LYS A 1 96 ? -8.504 15.398 13.408 1.00 89.81 96 LYS A O 1
ATOM 753 N N . GLU A 1 97 ? -9.018 13.326 12.722 1.00 89.62 97 GLU A N 1
ATOM 754 C CA . GLU A 1 97 ? -10.472 13.467 12.847 1.00 89.62 97 GLU A CA 1
ATOM 755 C C . GLU A 1 97 ? -10.925 13.065 14.266 1.00 89.62 97 GLU A C 1
ATOM 757 O O . GLU A 1 97 ? -10.172 12.414 14.998 1.00 89.62 97 GLU A O 1
ATOM 762 N N . PRO A 1 98 ? -12.160 13.402 14.695 1.00 85.94 98 PRO A N 1
ATOM 763 C CA . PRO A 1 98 ? -12.621 13.113 16.056 1.00 85.94 98 PRO A CA 1
ATOM 764 C C . PRO A 1 98 ? -12.534 11.639 16.475 1.00 85.94 98 PRO A C 1
ATOM 766 O O . PRO A 1 98 ? -12.292 11.374 17.657 1.00 85.94 98 PRO A O 1
ATOM 769 N N . ASN A 1 99 ? -12.723 10.724 15.516 1.00 84.69 99 ASN A N 1
ATOM 770 C CA . ASN A 1 99 ? -12.850 9.279 15.740 1.00 84.69 99 ASN A CA 1
ATOM 771 C C . ASN A 1 99 ? -11.772 8.447 15.027 1.00 84.69 99 ASN A C 1
ATOM 773 O O . ASN A 1 99 ? -11.718 7.237 15.218 1.00 84.69 99 ASN A O 1
ATOM 777 N N . TYR A 1 100 ? -10.955 9.057 14.164 1.00 91.25 100 TYR A N 1
ATOM 778 C CA . TYR A 1 100 ? -9.980 8.329 13.355 1.00 91.25 100 TYR A CA 1
ATOM 779 C C . TYR A 1 100 ? -8.869 9.227 12.833 1.00 91.25 100 TYR A C 1
ATOM 781 O O . TYR A 1 100 ? -8.987 10.449 12.786 1.00 91.25 100 TYR A O 1
ATOM 789 N N . LEU A 1 101 ? -7.785 8.606 12.389 1.00 92.38 101 LEU A N 1
ATOM 790 C CA . LEU A 1 101 ? -6.748 9.271 11.621 1.00 92.38 101 LEU A CA 1
ATOM 791 C C . LEU A 1 101 ? -7.020 9.055 10.132 1.00 92.38 101 LEU A C 1
ATOM 793 O O . LEU A 1 101 ? -7.051 7.919 9.658 1.00 92.38 101 LEU A O 1
ATOM 797 N N . ARG A 1 102 ? -7.221 10.139 9.385 1.00 95.44 102 ARG A N 1
ATOM 798 C CA . ARG A 1 102 ? -7.364 10.093 7.929 1.00 95.44 102 ARG A CA 1
ATOM 799 C C . ARG A 1 102 ? -5.996 10.258 7.288 1.00 95.44 102 ARG A C 1
ATOM 801 O O . ARG A 1 102 ? -5.402 11.328 7.400 1.00 95.44 102 ARG A O 1
ATOM 808 N N . ILE A 1 103 ? -5.524 9.233 6.587 1.00 96.56 103 ILE A N 1
ATOM 809 C CA . ILE A 1 103 ? -4.293 9.288 5.797 1.00 96.56 103 ILE A CA 1
ATOM 810 C C . ILE A 1 103 ? -4.675 9.228 4.326 1.00 96.56 103 ILE A C 1
ATOM 812 O O . ILE A 1 103 ? -5.388 8.32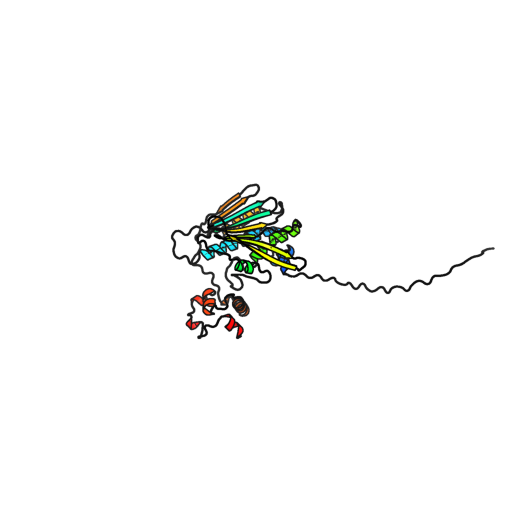5 3.894 1.00 96.56 103 ILE A O 1
ATOM 816 N N . VAL A 1 104 ? -4.188 10.191 3.557 1.00 97.56 104 VAL A N 1
ATOM 817 C CA . VAL A 1 104 ? -4.327 10.235 2.105 1.00 97.56 104 VAL A CA 1
ATOM 818 C C . VAL A 1 104 ? -2.938 10.297 1.509 1.00 97.56 104 VAL A C 1
ATOM 820 O O . VAL A 1 104 ? -2.194 11.222 1.819 1.00 97.56 104 VAL A O 1
ATOM 823 N N . VAL A 1 105 ? -2.606 9.346 0.645 1.00 97.69 105 VAL A N 1
ATOM 824 C CA . VAL A 1 105 ? -1.386 9.376 -0.162 1.00 97.69 105 VAL A CA 1
ATOM 825 C C . VAL A 1 105 ? -1.788 9.538 -1.616 1.00 97.69 105 VAL A C 1
ATOM 827 O O . VAL A 1 105 ? -2.629 8.799 -2.127 1.00 97.69 105 VAL A O 1
ATOM 830 N N . ARG A 1 106 ? -1.203 10.533 -2.273 1.00 95.75 106 ARG A N 1
ATOM 831 C CA . ARG A 1 106 ? -1.410 10.845 -3.681 1.00 95.75 106 ARG A CA 1
ATOM 832 C C . ARG A 1 106 ? -0.089 10.798 -4.398 1.00 95.75 106 ARG A C 1
ATOM 834 O O . ARG A 1 106 ? 0.900 11.288 -3.867 1.00 95.75 106 ARG A O 1
ATOM 841 N N . ASN A 1 107 ? -0.093 10.311 -5.624 1.00 94.69 107 ASN A N 1
ATOM 842 C CA . ASN A 1 107 ? 1.050 10.434 -6.512 1.00 94.69 107 ASN A CA 1
ATOM 843 C C . ASN A 1 107 ? 0.610 10.932 -7.880 1.00 94.69 107 ASN A C 1
ATOM 845 O O . ASN A 1 107 ? -0.508 10.651 -8.322 1.00 94.69 107 ASN A O 1
ATOM 849 N N . SER A 1 108 ? 1.488 11.667 -8.553 1.00 91.88 108 SER A N 1
ATOM 850 C CA . SER A 1 108 ? 1.196 12.164 -9.889 1.00 91.88 108 SER A CA 1
ATOM 851 C C . SER A 1 108 ? 1.004 11.015 -10.891 1.00 91.88 108 SER A C 1
ATOM 853 O O . SER A 1 108 ? 1.620 9.954 -10.809 1.00 91.88 108 SER A O 1
ATOM 855 N N . ASN A 1 109 ? 0.080 11.223 -11.823 1.00 88.25 109 ASN A N 1
ATOM 856 C CA . ASN A 1 109 ? -0.340 10.326 -12.897 1.00 88.25 109 ASN A CA 1
ATOM 857 C C . ASN A 1 109 ? -0.681 11.175 -14.132 1.00 88.25 109 ASN A C 1
ATOM 859 O O . ASN A 1 109 ? -1.819 11.227 -14.599 1.00 88.25 109 ASN A O 1
ATOM 863 N N . TYR A 1 110 ? 0.314 11.907 -14.640 1.00 79.19 110 TYR A N 1
ATOM 864 C CA . TYR A 1 110 ? 0.125 12.873 -15.730 1.00 79.19 110 TYR A CA 1
ATOM 865 C C . TYR A 1 110 ? -0.356 12.249 -17.043 1.00 79.19 110 TYR A C 1
ATOM 867 O O . TYR A 1 110 ? -0.921 12.955 -17.874 1.00 79.19 110 TYR A O 1
ATOM 875 N N . TYR A 1 111 ? -0.154 10.944 -17.217 1.00 74.81 111 TYR A N 1
ATOM 876 C CA . TYR A 1 111 ? -0.586 10.202 -18.399 1.00 74.81 111 TYR A CA 1
ATOM 877 C C . TYR A 1 111 ? -2.046 9.751 -18.329 1.00 74.81 111 TYR A C 1
ATOM 879 O O . TYR A 1 111 ? -2.552 9.219 -19.310 1.00 74.81 111 TYR A O 1
ATOM 887 N N . GLY A 1 112 ? -2.728 9.967 -17.196 1.00 74.50 112 GLY A N 1
ATOM 888 C CA . GLY A 1 112 ? -4.138 9.610 -17.037 1.00 74.50 112 GLY A CA 1
ATOM 889 C C . GLY A 1 112 ? -4.392 8.108 -17.151 1.00 74.50 112 GLY A C 1
ATOM 890 O O . GLY A 1 112 ? -5.492 7.698 -17.509 1.00 74.50 112 GLY A O 1
ATOM 891 N N . ASN A 1 113 ? -3.379 7.285 -16.868 1.00 75.38 113 ASN A N 1
ATOM 892 C CA . ASN A 1 113 ? -3.507 5.839 -16.954 1.00 75.38 113 ASN A CA 1
ATOM 893 C C . ASN A 1 113 ? -4.489 5.354 -15.883 1.00 75.38 113 ASN A C 1
ATOM 895 O O . ASN A 1 113 ? -4.399 5.756 -14.718 1.00 75.38 113 ASN A O 1
ATOM 899 N N . GLU A 1 114 ? -5.402 4.465 -16.260 1.00 78.81 114 GLU A N 1
ATOM 900 C CA . GLU A 1 114 ? -6.207 3.732 -15.291 1.00 78.81 114 GLU A CA 1
ATOM 901 C C . GLU A 1 114 ? -5.324 2.667 -14.632 1.00 78.81 114 GLU A C 1
ATOM 903 O O . GLU A 1 114 ? -4.697 1.851 -15.306 1.00 78.81 114 GLU A O 1
ATOM 908 N N . ILE A 1 115 ? -5.187 2.753 -13.307 1.00 84.06 115 ILE A N 1
ATOM 909 C CA . ILE A 1 115 ? -4.170 1.989 -12.560 1.00 84.06 115 ILE A CA 1
ATOM 910 C C . ILE A 1 115 ? -4.750 0.728 -11.938 1.00 84.06 115 ILE A C 1
ATOM 912 O O . ILE A 1 115 ? -4.051 -0.275 -11.811 1.00 84.06 115 ILE A O 1
ATOM 916 N N . PHE A 1 116 ? -6.025 0.784 -11.565 1.00 88.94 116 PHE A N 1
ATOM 917 C CA . PHE A 1 116 ? -6.736 -0.314 -10.940 1.00 88.94 116 PHE A CA 1
ATOM 918 C C . PHE A 1 116 ? -8.019 -0.579 -11.705 1.00 88.94 116 PHE A C 1
ATOM 920 O O . PHE A 1 116 ? -8.780 0.343 -11.984 1.00 88.94 116 PHE A O 1
ATOM 927 N N . THR A 1 117 ? -8.260 -1.851 -11.978 1.00 90.25 117 THR A N 1
ATOM 928 C CA . THR A 1 117 ? -9.560 -2.376 -12.391 1.00 90.25 117 THR A CA 1
ATOM 929 C C . THR A 1 117 ? -10.213 -3.090 -11.214 1.00 90.25 117 THR A C 1
ATOM 931 O O . THR A 1 117 ? -9.539 -3.503 -10.263 1.00 90.25 117 THR A O 1
ATOM 934 N N . LYS A 1 118 ? -11.532 -3.278 -11.280 1.00 91.69 118 LYS A N 1
ATOM 935 C CA . LYS A 1 118 ? -12.263 -4.025 -10.255 1.00 91.69 118 LYS A CA 1
ATOM 936 C C . LYS A 1 118 ? -11.724 -5.446 -10.078 1.00 91.69 118 LYS A C 1
ATOM 938 O O . LYS A 1 118 ? -11.510 -5.855 -8.941 1.00 91.69 118 LYS A O 1
ATOM 943 N N . ASP A 1 119 ? -11.448 -6.149 -11.173 1.00 91.25 119 ASP A N 1
ATOM 944 C CA . ASP A 1 119 ? -10.956 -7.532 -11.148 1.00 91.25 119 ASP A CA 1
ATOM 945 C C . ASP A 1 119 ? -9.560 -7.621 -10.515 1.00 91.25 119 ASP A C 1
ATOM 947 O O . ASP A 1 119 ? -9.302 -8.482 -9.676 1.00 91.25 119 ASP A O 1
ATOM 951 N N . GLN A 1 120 ? -8.670 -6.668 -10.825 1.00 89.56 120 GLN A N 1
ATOM 952 C CA . GLN A 1 120 ? -7.362 -6.582 -10.165 1.00 89.56 120 GLN A CA 1
ATOM 953 C C . GLN A 1 120 ? -7.499 -6.353 -8.659 1.00 89.56 120 GLN A C 1
ATOM 955 O O . GLN A 1 120 ? -6.773 -6.964 -7.880 1.00 89.56 120 GLN A O 1
ATOM 960 N N . LEU A 1 121 ? -8.416 -5.481 -8.231 1.00 93.12 121 LEU A N 1
ATOM 961 C CA . LEU A 1 121 ? -8.657 -5.259 -6.807 1.00 93.12 121 LEU A CA 1
ATOM 962 C C . LEU A 1 121 ? -9.267 -6.498 -6.143 1.00 93.12 121 LEU A C 1
ATOM 964 O O . LEU A 1 121 ? -8.884 -6.821 -5.023 1.00 93.12 121 LEU A O 1
ATOM 968 N N . GLN A 1 122 ? -10.164 -7.218 -6.820 1.00 93.75 122 GLN A N 1
ATOM 969 C CA . GLN A 1 122 ? -10.698 -8.487 -6.317 1.00 93.75 122 GLN A CA 1
ATOM 970 C C . GLN A 1 122 ? -9.582 -9.504 -6.081 1.00 93.75 122 GLN A C 1
ATOM 972 O O . GLN A 1 122 ? -9.565 -10.127 -5.028 1.00 93.75 122 GLN A O 1
ATOM 977 N N . ALA A 1 123 ? -8.619 -9.604 -6.997 1.00 90.06 123 ALA A N 1
ATOM 978 C CA . ALA A 1 123 ? -7.471 -10.488 -6.833 1.00 90.06 123 ALA A CA 1
ATOM 979 C C . ALA A 1 123 ? -6.518 -10.024 -5.712 1.00 90.06 123 ALA A C 1
ATOM 981 O O . ALA A 1 123 ? -6.050 -10.834 -4.916 1.00 90.06 123 ALA A O 1
ATOM 982 N N . ILE A 1 124 ? -6.260 -8.713 -5.591 1.00 90.62 124 ILE A N 1
ATOM 983 C CA . ILE A 1 124 ? -5.439 -8.143 -4.502 1.00 90.62 124 ILE A CA 1
ATOM 984 C C . ILE A 1 124 ? -6.050 -8.436 -3.125 1.00 90.62 124 ILE A C 1
ATOM 986 O O . ILE A 1 124 ? -5.318 -8.715 -2.174 1.00 90.62 124 ILE A O 1
ATOM 990 N N . PHE A 1 125 ? -7.376 -8.359 -3.012 1.00 93.19 125 PHE A N 1
ATOM 991 C CA . PHE A 1 125 ? -8.115 -8.565 -1.767 1.00 93.19 125 PHE A CA 1
ATOM 992 C C . PHE A 1 125 ? -8.751 -9.957 -1.645 1.00 93.19 125 PHE A C 1
ATOM 994 O O . PHE A 1 125 ? -9.659 -10.148 -0.833 1.00 93.19 125 PHE A O 1
ATOM 1001 N N . ASP A 1 126 ? -8.264 -10.928 -2.413 1.00 90.88 126 ASP A N 1
ATOM 1002 C CA . ASP A 1 126 ? -8.526 -12.340 -2.162 1.00 90.88 126 ASP A CA 1
ATOM 1003 C C . ASP A 1 126 ? -7.680 -12.775 -0.961 1.00 90.88 126 ASP A C 1
ATOM 1005 O O . ASP A 1 126 ? -6.456 -12.710 -1.002 1.00 90.88 126 ASP A O 1
ATOM 1009 N N . PHE A 1 127 ? -8.305 -13.171 0.145 1.00 89.50 127 PHE A N 1
ATOM 1010 C CA . PHE A 1 127 ? -7.588 -13.555 1.364 1.00 89.50 127 PHE A CA 1
ATOM 1011 C C . PHE A 1 127 ? -7.087 -15.005 1.347 1.00 89.50 127 PHE A C 1
ATOM 1013 O O . PHE A 1 127 ? -6.221 -15.338 2.158 1.00 89.50 127 PHE A O 1
ATOM 1020 N N . ASP A 1 128 ? -7.548 -15.823 0.400 1.00 85.75 128 ASP A N 1
ATOM 1021 C CA . ASP A 1 128 ? -7.145 -17.224 0.256 1.00 85.75 128 ASP A CA 1
ATOM 1022 C C . ASP A 1 128 ? -5.920 -17.385 -0.662 1.00 85.75 128 ASP A C 1
ATOM 1024 O O . ASP A 1 128 ? -5.198 -18.382 -0.586 1.00 85.75 128 ASP A O 1
ATOM 1028 N N . ALA A 1 129 ? -5.629 -16.380 -1.495 1.00 80.00 129 ALA A N 1
ATOM 1029 C CA . ALA A 1 129 ? -4.495 -16.370 -2.415 1.00 80.00 129 ALA A CA 1
ATOM 1030 C C . ALA A 1 129 ? -3.606 -15.133 -2.236 1.00 80.00 129 ALA A C 1
ATOM 1032 O O . ALA A 1 129 ? -4.052 -14.056 -1.859 1.00 80.00 129 ALA A O 1
ATOM 1033 N N . PHE A 1 130 ? -2.313 -15.237 -2.540 1.00 77.19 130 PHE A N 1
ATOM 1034 C CA . PHE A 1 130 ? -1.462 -14.047 -2.657 1.00 77.19 130 PHE A CA 1
ATOM 1035 C C . PHE A 1 130 ? -1.425 -13.587 -4.109 1.00 77.19 130 PHE A C 1
ATOM 1037 O O . PHE A 1 130 ? -1.013 -14.351 -4.980 1.00 77.19 130 PHE A O 1
ATOM 1044 N N . TYR A 1 131 ? -1.744 -12.318 -4.343 1.00 75.94 131 TYR A N 1
ATOM 1045 C CA . TYR A 1 131 ? -1.672 -11.697 -5.660 1.00 75.94 131 TYR A CA 1
ATOM 1046 C C . TYR A 1 131 ? -0.634 -10.572 -5.648 1.00 75.94 131 TYR A C 1
ATOM 1048 O O . TYR A 1 131 ? -0.722 -9.622 -4.870 1.00 75.94 131 TYR A O 1
ATOM 1056 N N . SER A 1 132 ? 0.405 -10.692 -6.476 1.00 75.00 132 SER A N 1
ATOM 1057 C CA . SER A 1 132 ? 1.530 -9.755 -6.471 1.00 75.00 132 SER A CA 1
ATOM 1058 C C . SER A 1 132 ? 2.225 -9.694 -7.817 1.00 75.00 132 SER A C 1
ATOM 1060 O O . SER A 1 132 ? 2.637 -10.712 -8.365 1.00 75.00 132 SER A O 1
ATOM 1062 N N . SER A 1 133 ? 2.501 -8.479 -8.282 1.00 67.25 133 SER A N 1
ATOM 1063 C CA . SER A 1 133 ? 3.378 -8.247 -9.431 1.00 67.25 133 SER A CA 1
ATOM 1064 C C . SER A 1 133 ? 4.872 -8.411 -9.107 1.00 67.25 133 SER A C 1
ATOM 1066 O O . SER A 1 133 ? 5.696 -8.288 -10.013 1.00 67.25 133 SER A O 1
ATOM 1068 N N . LYS A 1 134 ? 5.228 -8.675 -7.838 1.00 70.06 134 LYS A N 1
ATOM 1069 C CA . LYS A 1 134 ? 6.611 -8.707 -7.319 1.00 70.06 134 LYS A CA 1
ATOM 1070 C C . LYS A 1 134 ? 7.041 -10.093 -6.807 1.00 70.06 134 LYS A C 1
ATOM 1072 O O . LYS A 1 134 ? 8.236 -10.381 -6.755 1.00 70.06 134 LYS A O 1
ATOM 1077 N N . ARG A 1 135 ? 6.088 -10.961 -6.445 1.00 68.94 135 ARG A N 1
ATOM 1078 C CA . ARG A 1 135 ? 6.360 -12.276 -5.836 1.00 68.94 135 ARG A CA 1
ATOM 1079 C C . ARG A 1 135 ? 7.088 -13.205 -6.811 1.00 68.94 135 ARG A C 1
ATOM 1081 O O . ARG A 1 135 ? 6.794 -13.199 -8.002 1.00 68.94 135 AR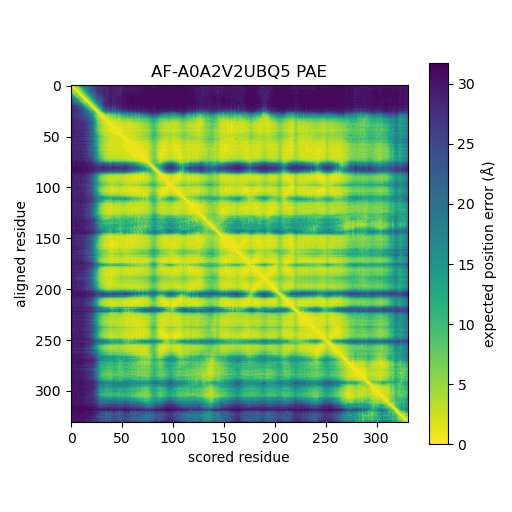G A O 1
ATOM 1088 N N . ASN A 1 136 ? 8.042 -13.980 -6.293 1.00 70.50 136 ASN A N 1
ATOM 1089 C CA . ASN A 1 136 ? 8.885 -14.928 -7.037 1.00 70.50 136 ASN A CA 1
ATOM 1090 C C . ASN A 1 136 ? 9.667 -14.317 -8.213 1.00 70.50 136 ASN A C 1
ATOM 1092 O O . ASN A 1 136 ? 10.163 -15.059 -9.044 1.00 70.50 136 ASN A O 1
ATOM 1096 N N . GLN A 1 137 ? 9.783 -12.985 -8.313 1.00 71.50 137 GLN A N 1
ATOM 1097 C CA . GLN A 1 137 ? 10.523 -12.339 -9.404 1.00 71.50 137 GLN A CA 1
ATOM 1098 C C . GLN A 1 137 ? 11.951 -11.934 -9.015 1.00 71.50 137 GLN A C 1
ATOM 1100 O O . GLN A 1 137 ? 12.701 -11.516 -9.898 1.00 71.50 137 GLN A O 1
ATOM 1105 N N . PHE A 1 138 ? 12.338 -12.045 -7.734 1.00 74.81 138 PHE A N 1
ATOM 1106 C CA . PHE A 1 138 ? 13.653 -11.647 -7.193 1.00 74.81 138 PHE A CA 1
ATOM 1107 C C . PHE A 1 138 ? 14.174 -10.326 -7.780 1.00 74.81 138 PHE A C 1
ATOM 1109 O O . PHE A 1 138 ? 15.349 -10.177 -8.126 1.00 74.81 138 PHE A O 1
ATOM 1116 N N . LYS A 1 139 ? 13.258 -9.374 -7.963 1.00 72.94 139 LYS A N 1
ATOM 1117 C CA . LYS A 1 139 ? 13.545 -8.015 -8.408 1.00 72.94 139 LYS A CA 1
ATOM 1118 C C . LYS A 1 139 ? 13.749 -7.139 -7.185 1.00 72.94 139 LYS A C 1
ATOM 1120 O O . LYS A 1 139 ? 13.159 -7.389 -6.139 1.00 72.94 139 LYS A O 1
ATOM 1125 N N . ILE A 1 140 ? 14.554 -6.093 -7.332 1.00 71.25 140 ILE A N 1
ATOM 1126 C CA . ILE A 1 140 ? 14.740 -5.114 -6.263 1.00 71.25 140 ILE A CA 1
ATOM 1127 C C . ILE A 1 140 ? 13.463 -4.278 -6.192 1.00 71.25 140 ILE A C 1
ATOM 1129 O O . ILE A 1 140 ? 13.212 -3.453 -7.067 1.00 71.25 140 ILE A O 1
ATOM 1133 N N . SER A 1 141 ? 12.623 -4.512 -5.195 1.00 69.62 141 SER A N 1
ATOM 1134 C CA . SER A 1 141 ? 11.406 -3.734 -4.965 1.00 69.62 141 SER A CA 1
ATOM 1135 C C . SER A 1 141 ? 11.216 -3.463 -3.484 1.00 69.62 141 SER A C 1
ATOM 1137 O O . SER A 1 141 ? 11.697 -4.220 -2.645 1.00 69.62 141 SER A O 1
ATOM 1139 N N . ARG A 1 142 ? 10.490 -2.388 -3.169 1.00 72.06 142 ARG A N 1
ATOM 1140 C CA . ARG A 1 142 ? 10.220 -1.988 -1.781 1.00 72.06 142 ARG A CA 1
ATOM 1141 C C . ARG A 1 142 ? 9.227 -2.924 -1.080 1.00 72.06 142 ARG A C 1
ATOM 1143 O O . ARG A 1 142 ? 9.286 -3.084 0.128 1.00 72.06 142 ARG A O 1
ATOM 1150 N N . GLY A 1 143 ? 8.388 -3.627 -1.852 1.00 64.56 143 GLY A N 1
ATOM 1151 C CA . GLY A 1 143 ? 7.508 -4.698 -1.362 1.00 64.56 143 GLY A CA 1
ATOM 1152 C C . GLY A 1 143 ? 7.865 -6.077 -1.929 1.00 64.56 143 GLY A C 1
ATOM 1153 O O . GLY A 1 143 ? 8.349 -6.168 -3.057 1.00 64.56 143 GLY A O 1
ATOM 1154 N N . ALA A 1 144 ? 7.581 -7.147 -1.177 1.00 57.06 144 ALA A N 1
ATOM 1155 C CA . ALA A 1 144 ? 7.933 -8.527 -1.550 1.00 57.06 144 ALA A CA 1
ATOM 1156 C C . ALA A 1 144 ? 6.745 -9.513 -1.540 1.00 57.06 144 ALA A C 1
ATOM 1158 O O . ALA A 1 144 ? 6.621 -10.345 -2.439 1.00 57.06 144 ALA A O 1
ATOM 1159 N N . LEU A 1 145 ? 5.848 -9.410 -0.552 1.00 61.88 145 LEU A N 1
ATOM 1160 C CA . LEU A 1 145 ? 4.883 -10.476 -0.236 1.00 61.88 145 LEU A CA 1
ATOM 1161 C C . LEU A 1 145 ? 3.541 -10.375 -0.978 1.00 61.88 145 LEU A C 1
ATOM 1163 O O . LEU A 1 145 ? 2.841 -11.374 -1.104 1.00 61.88 145 LEU A O 1
ATOM 1167 N N . GLY A 1 146 ? 3.182 -9.192 -1.496 1.00 70.00 146 GLY A N 1
ATOM 1168 C CA . GLY A 1 146 ? 1.853 -8.964 -2.088 1.00 70.00 146 GLY A CA 1
ATOM 1169 C C . GLY A 1 146 ? 0.722 -8.827 -1.073 1.00 70.00 146 GLY A C 1
ATOM 1170 O O . GLY A 1 146 ? -0.440 -8.899 -1.447 1.00 70.00 146 GLY A O 1
ATOM 1171 N N . ASP A 1 147 ? 1.059 -8.651 0.205 1.00 81.94 147 ASP A N 1
ATOM 1172 C CA . ASP A 1 147 ? 0.093 -8.688 1.308 1.00 81.94 147 ASP A CA 1
ATOM 1173 C C . ASP A 1 147 ? -0.199 -7.306 1.919 1.00 81.94 147 ASP A C 1
ATOM 1175 O O . ASP A 1 147 ? -1.077 -7.145 2.764 1.00 81.94 147 ASP A O 1
ATOM 1179 N N . ALA A 1 148 ? 0.531 -6.281 1.469 1.00 86.56 148 ALA A N 1
ATOM 1180 C CA . ALA A 1 148 ? 0.490 -4.939 2.042 1.00 86.56 148 ALA A CA 1
ATOM 1181 C C . ALA A 1 148 ? -0.914 -4.325 1.998 1.00 86.56 148 ALA A C 1
ATOM 1183 O O . ALA A 1 148 ? -1.395 -3.814 3.003 1.00 86.56 148 ALA A O 1
ATOM 1184 N N . PHE A 1 149 ? -1.610 -4.417 0.861 1.00 91.56 149 PHE A N 1
ATOM 1185 C CA . PHE A 1 149 ? -2.966 -3.878 0.740 1.00 91.56 149 PHE A CA 1
ATOM 1186 C C . PHE A 1 149 ? -3.958 -4.578 1.668 1.00 91.56 149 PHE A C 1
ATOM 1188 O O . PHE A 1 149 ? -4.790 -3.902 2.272 1.00 91.56 149 PHE A O 1
ATOM 1195 N N . LYS A 1 150 ? -3.845 -5.900 1.841 1.00 93.12 150 LYS A N 1
ATOM 1196 C CA . LYS A 1 150 ? -4.695 -6.643 2.778 1.00 93.12 150 LYS A CA 1
ATOM 1197 C C . LYS A 1 150 ? -4.449 -6.187 4.210 1.00 93.12 150 LYS A C 1
ATOM 1199 O O . LYS A 1 150 ? -5.407 -5.902 4.923 1.00 93.12 150 LYS A O 1
ATOM 1204 N N . ALA A 1 151 ? -3.184 -6.020 4.597 1.00 92.50 151 ALA A N 1
ATOM 1205 C CA . ALA A 1 151 ? -2.822 -5.465 5.898 1.00 92.50 151 ALA A CA 1
ATOM 1206 C C . ALA A 1 151 ? -3.366 -4.036 6.085 1.00 92.50 151 ALA A C 1
ATOM 1208 O O . ALA A 1 151 ? -4.016 -3.763 7.090 1.00 92.50 151 ALA A O 1
ATOM 1209 N N . ILE A 1 152 ? -3.200 -3.150 5.094 1.00 95.06 152 ILE A N 1
ATOM 1210 C CA . ILE A 1 152 ? -3.735 -1.774 5.116 1.00 95.06 152 ILE A CA 1
ATOM 1211 C C . ILE A 1 152 ? -5.261 -1.767 5.290 1.00 95.06 152 ILE A C 1
ATOM 1213 O O . ILE A 1 152 ? -5.787 -0.915 6.004 1.00 95.06 152 ILE A O 1
ATOM 1217 N N . LEU A 1 153 ? -5.978 -2.700 4.655 1.00 96.06 153 LEU A N 1
ATOM 1218 C CA . LEU A 1 153 ? -7.432 -2.821 4.788 1.00 96.06 153 LEU A CA 1
ATOM 1219 C C . LEU A 1 153 ? -7.851 -3.338 6.174 1.00 96.06 153 LEU A C 1
ATOM 1221 O O . LEU A 1 153 ? -8.870 -2.891 6.700 1.00 96.06 153 LEU A O 1
ATOM 1225 N N . CYS A 1 154 ? -7.091 -4.263 6.767 1.00 95.19 154 CYS A N 1
ATOM 1226 C CA . CYS A 1 154 ? -7.502 -4.954 7.993 1.00 95.19 154 CYS A CA 1
ATOM 1227 C C . CYS A 1 154 ? -6.997 -4.314 9.293 1.00 95.19 154 CYS A C 1
ATOM 1229 O O . CYS A 1 154 ? -7.699 -4.371 10.301 1.00 95.19 154 CYS A O 1
ATOM 1231 N N . MET A 1 155 ? -5.840 -3.645 9.280 1.00 94.62 155 MET A N 1
ATOM 1232 C CA . MET A 1 155 ? -5.294 -2.929 10.443 1.00 94.62 155 MET A CA 1
ATOM 1233 C C . MET A 1 155 ? -6.293 -1.947 11.082 1.00 94.62 155 MET A C 1
ATOM 1235 O O . MET A 1 155 ? -6.450 -1.997 12.302 1.00 94.62 155 MET A O 1
ATOM 1239 N N . PRO A 1 156 ? -7.027 -1.100 10.322 1.00 94.81 156 PRO A N 1
ATOM 1240 C CA . PRO A 1 156 ? -8.069 -0.256 10.900 1.00 94.81 156 PRO A CA 1
ATOM 1241 C C . PRO A 1 156 ? -9.123 -1.028 11.700 1.00 94.81 156 PRO A C 1
ATOM 1243 O O . PRO A 1 156 ? -9.546 -0.566 12.759 1.00 94.81 156 PRO A O 1
ATOM 1246 N N . TYR A 1 157 ? -9.536 -2.196 11.196 1.00 95.25 157 TYR A N 1
ATOM 1247 C CA . TYR A 1 157 ? -10.528 -3.042 11.849 1.00 95.25 157 TYR A CA 1
ATOM 1248 C C . TYR A 1 157 ? -9.977 -3.657 13.134 1.00 95.25 157 TYR A C 1
ATOM 1250 O O . TYR A 1 157 ? -10.626 -3.548 14.172 1.00 95.25 157 TYR A O 1
ATOM 1258 N N . ALA A 1 158 ? -8.776 -4.239 13.087 1.00 94.12 158 ALA A N 1
ATOM 1259 C CA . ALA A 1 158 ? -8.150 -4.848 14.260 1.00 94.12 158 ALA A CA 1
ATOM 1260 C C . ALA A 1 158 ? -7.965 -3.820 15.389 1.00 94.12 158 ALA A C 1
ATOM 1262 O O . ALA A 1 158 ? -8.365 -4.062 16.528 1.00 94.12 158 ALA A O 1
ATOM 1263 N N . LEU A 1 159 ? -7.467 -2.624 15.051 1.00 92.31 159 LEU A N 1
ATOM 1264 C CA . LEU A 1 159 ? -7.306 -1.529 16.007 1.00 92.31 159 LEU A CA 1
ATOM 1265 C C . LEU A 1 159 ? -8.645 -1.087 16.614 1.00 92.31 159 LEU A C 1
ATOM 1267 O O . LEU A 1 159 ? -8.747 -0.932 17.828 1.00 92.31 159 LEU A O 1
ATOM 1271 N N . ALA A 1 160 ? -9.686 -0.905 15.797 1.00 92.75 160 ALA A N 1
ATOM 1272 C CA . ALA A 1 160 ? -11.003 -0.509 16.295 1.00 92.75 160 ALA A CA 1
ATOM 1273 C C . ALA A 1 160 ? -11.626 -1.570 17.208 1.00 92.75 160 ALA A C 1
ATOM 1275 O O . ALA A 1 160 ? -12.262 -1.234 18.212 1.00 92.75 160 ALA A O 1
ATOM 1276 N N . LYS A 1 161 ? -11.459 -2.847 16.851 1.00 91.88 161 LYS A N 1
ATOM 1277 C CA . LYS A 1 161 ? -12.073 -3.949 17.578 1.00 91.88 161 LYS A CA 1
ATOM 1278 C C . LYS A 1 161 ? -11.435 -4.144 18.944 1.00 91.88 161 LYS A C 1
ATOM 1280 O O . LYS A 1 161 ? -12.159 -4.339 19.913 1.00 91.88 161 LYS A O 1
ATOM 1285 N N . GLU A 1 162 ? -10.115 -4.073 19.032 1.00 88.44 162 GLU A N 1
ATOM 1286 C CA . GLU A 1 162 ? -9.413 -4.352 20.286 1.00 88.44 162 GLU A CA 1
ATOM 1287 C C . GLU A 1 162 ? -9.353 -3.139 21.217 1.00 88.44 162 GLU A C 1
ATOM 1289 O O . GLU A 1 162 ? -9.548 -3.290 22.418 1.00 88.44 162 GLU A O 1
ATOM 1294 N N . GLU A 1 163 ? -9.191 -1.924 20.684 1.00 85.56 163 GLU A N 1
ATOM 1295 C CA . GLU A 1 163 ? -9.074 -0.723 21.525 1.00 85.56 163 GLU A CA 1
ATOM 1296 C C . GLU A 1 163 ? -10.413 -0.128 21.940 1.00 85.56 163 GLU A C 1
ATOM 1298 O O . GLU A 1 163 ? -10.525 0.496 22.993 1.00 85.56 163 GLU A O 1
ATOM 1303 N N . GLN A 1 164 ? -11.414 -0.233 21.068 1.00 85.62 164 GLN A N 1
ATOM 1304 C CA . GLN A 1 164 ? -12.674 0.497 21.217 1.00 85.62 164 GLN A CA 1
ATOM 1305 C C . GLN A 1 164 ? -13.880 -0.444 21.238 1.00 85.62 164 GLN A C 1
ATOM 1307 O O . GLN A 1 164 ? -14.990 -0.000 21.525 1.00 85.62 164 GLN A O 1
ATOM 1312 N N . ASN A 1 165 ? -13.681 -1.736 20.946 1.00 89.62 165 ASN A N 1
ATOM 1313 C CA . ASN A 1 165 ? -14.750 -2.714 20.752 1.00 89.62 165 ASN A CA 1
ATOM 1314 C C . ASN A 1 165 ? -15.797 -2.256 19.718 1.00 89.62 165 ASN A C 1
ATOM 1316 O O . ASN A 1 165 ? -16.990 -2.530 19.852 1.00 89.62 165 ASN A O 1
ATOM 1320 N N . ILE A 1 166 ? -15.342 -1.556 18.672 1.00 90.25 166 ILE A N 1
ATOM 1321 C CA . ILE A 1 166 ? -16.188 -1.039 17.592 1.00 90.25 166 ILE A CA 1
ATOM 1322 C C . ILE A 1 166 ? -16.051 -1.925 16.359 1.00 90.25 166 ILE A C 1
ATOM 1324 O O . ILE A 1 166 ? -14.957 -2.336 15.976 1.00 90.25 166 ILE A O 1
ATOM 1328 N N . GLU A 1 167 ? -17.182 -2.178 15.707 1.00 89.50 167 GLU A N 1
ATOM 1329 C CA . GLU A 1 167 ? -17.218 -2.822 14.400 1.00 89.50 167 GLU A CA 1
ATOM 1330 C C . GLU A 1 167 ? -16.826 -1.801 13.318 1.00 89.50 167 GLU A C 1
ATOM 1332 O O . GLU A 1 167 ? -17.623 -0.953 12.908 1.00 89.50 167 GLU A O 1
ATOM 1337 N N . TRP A 1 168 ? -15.565 -1.833 12.890 1.00 93.88 168 TRP A N 1
ATOM 1338 C CA . TRP A 1 168 ? -15.055 -0.881 11.907 1.00 93.88 168 TRP A CA 1
ATOM 1339 C C . TRP A 1 168 ? -15.609 -1.159 10.511 1.00 93.88 168 TRP A C 1
ATOM 1341 O O . TRP A 1 168 ? -15.392 -2.227 9.946 1.00 93.88 168 TRP A O 1
ATOM 1351 N N . ASN A 1 169 ? -16.275 -0.168 9.922 1.00 92.88 169 ASN A N 1
ATOM 1352 C CA . ASN A 1 169 ? -16.849 -0.262 8.580 1.00 92.88 169 ASN A CA 1
ATOM 1353 C C . ASN A 1 169 ? -16.517 0.984 7.751 1.00 92.88 169 ASN A C 1
ATOM 1355 O O . ASN A 1 169 ? -17.349 1.490 7.002 1.00 92.88 169 ASN A O 1
ATOM 1359 N N . GLU A 1 170 ? -15.313 1.532 7.886 1.00 95.88 170 GLU A N 1
ATOM 1360 C CA . GLU A 1 170 ? -14.835 2.558 6.958 1.00 95.88 170 GLU A CA 1
ATOM 1361 C C . GLU A 1 170 ? -14.139 1.899 5.758 1.00 95.88 170 GLU A C 1
ATOM 1363 O O . GLU A 1 170 ? -13.414 0.919 5.939 1.00 95.88 170 GLU A O 1
ATOM 1368 N N . PRO A 1 171 ? -14.358 2.389 4.524 1.00 97.12 171 PRO A N 1
ATOM 1369 C CA . PRO A 1 171 ? -13.725 1.815 3.347 1.00 97.12 171 PRO A CA 1
ATOM 1370 C C . PRO A 1 171 ? -12.273 2.290 3.210 1.00 97.12 171 PRO A C 1
ATOM 1372 O O . PRO A 1 171 ? -11.957 3.445 3.502 1.00 97.12 171 PRO A O 1
ATOM 1375 N N . LEU A 1 172 ? -11.421 1.438 2.642 1.00 97.88 172 LEU A N 1
ATOM 1376 C CA . LEU A 1 172 ? -10.248 1.901 1.905 1.00 97.88 172 LEU A CA 1
ATOM 1377 C C . LEU A 1 172 ? -10.745 2.507 0.589 1.00 97.88 172 LEU A C 1
ATOM 1379 O O . LEU A 1 172 ? -11.501 1.865 -0.147 1.00 97.88 172 LEU A O 1
ATOM 1383 N N . ILE A 1 173 ? -10.347 3.743 0.298 1.00 97.38 173 ILE A N 1
ATOM 1384 C CA . ILE A 1 173 ? -10.800 4.455 -0.897 1.00 97.38 173 ILE A CA 1
ATOM 1385 C C . ILE A 1 173 ? -9.636 4.611 -1.860 1.00 97.38 173 ILE A C 1
ATOM 1387 O O . ILE A 1 173 ? -8.611 5.187 -1.510 1.00 97.38 173 ILE A O 1
ATOM 1391 N N . ILE A 1 174 ? -9.813 4.125 -3.082 1.00 95.38 174 ILE A N 1
ATOM 1392 C CA . ILE A 1 174 ? -8.830 4.243 -4.157 1.00 95.38 174 ILE A CA 1
ATOM 1393 C C . ILE A 1 174 ? -9.454 5.093 -5.250 1.00 95.38 174 ILE A C 1
ATOM 1395 O O . ILE A 1 174 ? -10.565 4.818 -5.695 1.00 95.38 174 ILE A O 1
ATOM 1399 N N . ARG A 1 175 ? -8.757 6.131 -5.691 1.00 92.56 175 ARG A N 1
ATOM 1400 C CA . ARG A 1 175 ? -9.221 7.033 -6.742 1.00 92.56 175 ARG A CA 1
ATOM 1401 C C . ARG A 1 175 ? -8.152 7.129 -7.817 1.00 92.56 175 ARG A C 1
ATOM 1403 O O . ARG A 1 175 ? -6.994 7.402 -7.512 1.00 92.56 175 ARG A O 1
ATOM 1410 N N . SER A 1 176 ? -8.530 6.919 -9.070 1.00 87.56 176 SER A N 1
ATOM 1411 C CA . SER A 1 176 ? -7.635 7.112 -10.206 1.00 87.56 176 SER A CA 1
ATOM 1412 C C . SER A 1 176 ? -8.411 7.630 -11.403 1.00 87.56 176 SER A C 1
ATOM 1414 O O . SER A 1 176 ? -9.422 7.047 -11.783 1.00 87.56 176 SER A O 1
ATOM 1416 N N . HIS A 1 177 ? -7.910 8.704 -12.007 1.00 81.06 177 HIS A N 1
ATOM 1417 C CA . HIS A 1 177 ? -8.441 9.316 -13.220 1.00 81.06 177 HIS A CA 1
ATOM 1418 C C . HIS A 1 177 ? -9.950 9.636 -13.166 1.00 81.06 177 HIS A C 1
ATOM 1420 O O . HIS A 1 177 ? -10.312 10.729 -12.737 1.00 81.06 177 HIS A O 1
ATOM 1426 N N . GLN A 1 178 ? -10.811 8.713 -13.607 1.00 84.12 178 GLN A N 1
ATOM 1427 C CA . GLN A 1 178 ? -12.274 8.851 -13.648 1.00 84.12 178 GLN A CA 1
ATOM 1428 C C . GLN A 1 178 ? -13.003 7.809 -12.792 1.00 84.12 178 GLN A C 1
ATOM 1430 O O . GLN A 1 178 ? -14.232 7.797 -12.759 1.00 84.12 178 GLN A O 1
ATOM 1435 N N . THR A 1 179 ? -12.272 6.965 -12.069 1.00 88.94 179 THR A N 1
ATOM 1436 C CA . THR A 1 179 ? -12.829 5.823 -11.345 1.00 88.94 179 THR A CA 1
ATOM 1437 C C . THR A 1 179 ? -12.481 5.931 -9.864 1.00 88.94 179 THR A C 1
ATOM 1439 O O . THR A 1 179 ? -11.403 6.386 -9.467 1.00 88.94 179 THR A O 1
ATOM 1442 N N . SER A 1 180 ? -13.425 5.567 -9.003 1.00 92.81 180 SER A N 1
ATOM 1443 C CA . SER A 1 180 ? -13.225 5.441 -7.563 1.00 92.81 180 SER A CA 1
ATOM 1444 C C . SER A 1 180 ? -13.709 4.082 -7.089 1.00 92.81 180 SER A C 1
ATOM 1446 O O . SER A 1 180 ? -14.791 3.633 -7.451 1.00 92.81 180 SER A O 1
ATOM 1448 N N . PHE A 1 181 ? -12.913 3.443 -6.244 1.00 95.88 181 PHE A N 1
ATOM 1449 C CA . PHE A 1 181 ? -13.227 2.167 -5.633 1.00 95.88 181 PHE A CA 1
ATOM 1450 C C . PHE A 1 181 ? -13.342 2.344 -4.125 1.00 95.88 181 PHE A C 1
ATOM 1452 O O . PHE A 1 181 ? -12.452 2.897 -3.477 1.00 95.88 181 PHE A O 1
ATOM 1459 N N . LEU A 1 182 ? -14.445 1.853 -3.568 1.00 97.50 182 LEU A N 1
ATOM 1460 C CA . LEU A 1 182 ? -14.657 1.716 -2.134 1.00 97.50 182 LEU A CA 1
ATOM 1461 C C . LEU A 1 182 ? -14.486 0.241 -1.781 1.00 97.50 182 LEU A C 1
ATOM 1463 O O . LEU A 1 182 ? -15.322 -0.587 -2.150 1.00 97.50 182 LEU A O 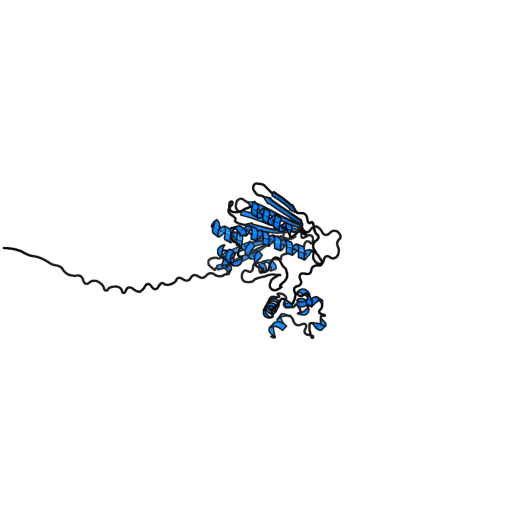1
ATOM 1467 N N . VAL A 1 183 ? -13.408 -0.077 -1.073 1.00 97.75 183 VAL A N 1
ATOM 1468 C CA . VAL A 1 183 ? -13.082 -1.435 -0.635 1.00 97.75 183 VAL A CA 1
ATOM 1469 C C . VAL A 1 183 ? -13.435 -1.561 0.841 1.00 97.75 183 VAL A C 1
ATOM 1471 O O . VAL A 1 183 ? -12.848 -0.891 1.687 1.00 97.75 183 VAL A O 1
ATOM 1474 N N . ARG A 1 184 ? -14.428 -2.394 1.156 1.00 97.69 184 ARG A N 1
ATOM 1475 C CA . ARG A 1 184 ? -14.903 -2.626 2.526 1.00 97.69 184 ARG A CA 1
ATOM 1476 C C . ARG A 1 184 ? -14.531 -4.020 2.986 1.00 97.69 184 ARG A C 1
ATOM 1478 O O . ARG A 1 184 ? -14.783 -4.979 2.264 1.00 97.69 184 ARG A O 1
ATOM 1485 N N . LEU A 1 185 ? -13.989 -4.120 4.191 1.00 97.25 185 LEU A N 1
ATOM 1486 C CA . LEU A 1 185 ? -13.743 -5.397 4.839 1.00 97.25 185 LEU A CA 1
ATOM 1487 C C . LEU A 1 185 ? -15.052 -5.962 5.396 1.00 97.25 185 LEU A C 1
ATOM 1489 O O . LEU A 1 185 ? -15.794 -5.245 6.065 1.00 97.25 185 LEU A O 1
ATOM 1493 N N . ILE A 1 186 ? -15.322 -7.236 5.133 1.00 96.12 186 ILE A N 1
ATOM 1494 C CA . ILE A 1 186 ? -16.417 -7.988 5.741 1.00 96.12 186 ILE A CA 1
ATOM 1495 C C . ILE A 1 186 ? -15.800 -9.134 6.537 1.00 96.12 186 ILE A C 1
ATOM 1497 O O . ILE A 1 186 ? -15.059 -9.945 5.980 1.00 96.12 186 ILE A O 1
ATOM 1501 N N . VAL A 1 187 ? -16.110 -9.190 7.832 1.00 94.88 187 VAL A N 1
ATOM 1502 C CA . VAL A 1 187 ? -15.591 -10.196 8.762 1.00 94.88 187 VAL A CA 1
ATOM 1503 C C . VAL A 1 187 ? -16.756 -11.003 9.320 1.00 94.88 187 VAL A C 1
ATOM 1505 O O . VAL A 1 187 ? -17.672 -10.451 9.922 1.00 94.88 187 VAL A O 1
ATOM 1508 N N . ASP A 1 188 ? -16.709 -12.319 9.146 1.00 92.69 188 ASP A N 1
ATOM 1509 C CA . ASP A 1 188 ? -17.618 -13.256 9.798 1.00 92.69 188 ASP A CA 1
ATOM 1510 C C . ASP A 1 188 ? -16.817 -14.087 10.799 1.00 92.69 188 ASP A C 1
ATOM 1512 O O . ASP A 1 188 ? -16.065 -14.994 10.435 1.00 92.69 188 ASP A O 1
ATOM 1516 N N . ARG A 1 189 ? -16.964 -13.755 12.083 1.00 88.06 189 ARG A N 1
ATOM 1517 C CA . ARG A 1 189 ? -16.234 -14.423 13.169 1.00 88.06 189 ARG A CA 1
ATOM 1518 C C . ARG A 1 189 ? -16.785 -15.812 13.487 1.00 88.06 189 ARG A C 1
ATOM 1520 O O . ARG A 1 189 ? -16.044 -16.627 14.024 1.00 88.06 189 ARG A O 1
ATOM 1527 N N . VAL A 1 190 ? -18.052 -16.081 13.164 1.00 88.62 190 VAL A N 1
ATOM 1528 C CA . VAL A 1 190 ? -18.687 -17.381 13.423 1.00 88.62 190 VAL A CA 1
ATOM 1529 C C . VAL A 1 190 ? -18.163 -18.403 12.422 1.00 88.62 190 VAL A C 1
ATOM 1531 O O . VAL A 1 190 ? -17.686 -19.464 12.814 1.00 88.62 190 VAL A O 1
ATOM 1534 N N . ASN A 1 191 ? -18.170 -18.050 11.136 1.00 91.69 191 ASN A N 1
ATOM 1535 C CA . ASN A 1 191 ? -17.665 -18.915 10.064 1.00 91.69 191 ASN A CA 1
ATOM 1536 C C . ASN A 1 191 ? -16.148 -18.782 9.833 1.00 91.69 191 ASN A C 1
ATOM 1538 O O . ASN A 1 191 ? -15.551 -19.529 9.043 1.00 91.69 191 ASN A O 1
ATOM 1542 N N . GLN A 1 192 ? -15.521 -17.847 10.550 1.00 90.88 192 GLN A N 1
ATOM 1543 C CA . GLN A 1 192 ? -14.107 -17.499 10.469 1.00 90.88 192 GLN A CA 1
ATOM 1544 C C . GLN A 1 192 ? -13.675 -17.151 9.034 1.00 90.88 192 GLN A C 1
ATOM 1546 O O . GLN A 1 192 ? -12.692 -17.678 8.518 1.00 90.88 192 GLN A O 1
ATOM 1551 N N . THR A 1 193 ? -14.433 -16.286 8.364 1.00 93.00 193 THR A N 1
ATOM 1552 C CA . THR A 1 193 ? -14.150 -15.863 6.985 1.00 93.00 193 THR A CA 1
ATOM 1553 C C . THR A 1 193 ? -13.991 -14.359 6.884 1.00 93.00 193 THR A C 1
ATOM 1555 O O . THR A 1 193 ? -14.682 -13.608 7.573 1.00 93.00 193 THR A O 1
ATOM 1558 N N . ILE A 1 194 ? -13.121 -13.927 5.976 1.00 94.12 194 ILE A N 1
ATOM 1559 C CA . ILE A 1 194 ? -12.882 -12.521 5.664 1.00 94.12 194 ILE A CA 1
ATOM 1560 C C . ILE A 1 194 ? -12.919 -12.361 4.151 1.00 94.12 194 ILE A C 1
ATOM 1562 O O . ILE A 1 194 ? -12.347 -13.171 3.429 1.00 94.12 194 ILE A O 1
ATOM 1566 N N . HIS A 1 195 ? -13.589 -11.321 3.670 1.00 94.56 195 HIS A N 1
ATOM 1567 C CA . HIS A 1 195 ? -13.555 -10.956 2.258 1.00 94.56 195 HIS A CA 1
ATOM 1568 C C . HIS A 1 195 ? -13.711 -9.448 2.082 1.00 94.56 195 HIS A C 1
ATOM 1570 O O . HIS A 1 195 ? -14.233 -8.746 2.953 1.00 94.56 195 HIS A O 1
ATOM 1576 N N . ALA A 1 196 ? -13.279 -8.939 0.931 1.00 96.19 196 ALA A N 1
ATOM 1577 C CA . ALA A 1 196 ? -13.488 -7.548 0.567 1.00 96.19 196 ALA A CA 1
ATOM 1578 C C . ALA A 1 196 ? -14.718 -7.382 -0.332 1.00 96.19 196 ALA A C 1
ATOM 1580 O O . ALA A 1 196 ? -14.870 -8.042 -1.359 1.00 96.19 196 ALA A O 1
ATOM 1581 N N . LYS A 1 197 ? -15.580 -6.426 0.015 1.00 97.19 197 LYS A N 1
ATOM 1582 C CA . LYS A 1 197 ? -16.650 -5.939 -0.854 1.00 97.19 197 LYS A CA 1
ATOM 1583 C C . LYS A 1 197 ? -16.173 -4.689 -1.584 1.00 97.19 197 LYS A C 1
ATOM 1585 O O . LYS A 1 197 ? -15.954 -3.651 -0.961 1.00 97.19 197 LYS A O 1
ATOM 1590 N N . ILE A 1 198 ? -16.057 -4.783 -2.906 1.00 97.38 198 ILE A N 1
ATOM 1591 C CA . ILE A 1 198 ? -15.557 -3.701 -3.763 1.00 97.38 198 ILE A CA 1
ATOM 1592 C C . ILE A 1 198 ? -16.724 -3.065 -4.514 1.00 97.38 198 ILE A C 1
ATOM 1594 O O . ILE A 1 198 ? -17.425 -3.731 -5.282 1.00 97.38 198 ILE A O 1
ATOM 1598 N N . LYS A 1 199 ? -16.926 -1.765 -4.297 1.00 96.62 199 LYS A N 1
ATOM 1599 C CA . LYS A 1 199 ? -17.870 -0.942 -5.057 1.00 96.62 199 LYS A CA 1
ATOM 1600 C C . LYS A 1 199 ? -17.095 0.015 -5.954 1.00 96.62 199 LYS A C 1
ATOM 1602 O O . LYS A 1 199 ? -16.254 0.758 -5.465 1.00 96.62 199 LYS A O 1
ATOM 1607 N N . GLU A 1 200 ? -17.411 -0.003 -7.239 1.00 95.12 200 GLU A N 1
ATOM 1608 C CA . GLU A 1 200 ? -16.867 0.907 -8.243 1.00 95.12 200 GLU A CA 1
ATOM 1609 C C . GLU A 1 200 ? -17.849 2.055 -8.490 1.00 95.12 200 GLU A C 1
ATOM 1611 O O . GLU A 1 200 ? -19.062 1.840 -8.577 1.00 95.12 200 GLU A O 1
ATOM 1616 N N . GLU A 1 201 ? -17.331 3.275 -8.563 1.00 92.12 201 GLU A N 1
ATOM 1617 C CA . GLU A 1 201 ? -18.097 4.496 -8.777 1.00 92.12 201 GLU A CA 1
ATOM 1618 C C . GLU A 1 201 ? -17.371 5.408 -9.780 1.00 92.12 201 GLU A C 1
ATOM 1620 O O . GLU A 1 201 ? -16.172 5.655 -9.622 1.00 92.12 201 GLU A O 1
ATOM 1625 N N . PRO A 1 202 ? -18.073 5.966 -10.783 1.00 85.81 202 PRO A N 1
ATOM 1626 C CA . PRO A 1 202 ? -17.488 6.975 -11.652 1.00 85.81 202 PRO A CA 1
ATOM 1627 C C . PRO A 1 202 ? -17.264 8.277 -10.873 1.00 85.81 202 PRO A C 1
ATOM 1629 O O . PRO A 1 202 ? -18.143 8.749 -10.141 1.00 85.81 202 PRO A O 1
ATOM 1632 N N . GLN A 1 203 ? -16.107 8.906 -11.063 1.00 76.56 203 GLN A N 1
ATOM 1633 C CA . GLN A 1 203 ? -15.847 10.245 -10.553 1.00 76.56 203 GLN A CA 1
ATOM 1634 C C . GLN A 1 203 ? -16.615 11.273 -11.372 1.00 76.56 203 GLN A C 1
ATOM 1636 O O . GLN A 1 203 ? -16.407 11.443 -12.568 1.00 76.56 203 GLN A O 1
ATOM 1641 N N . ARG A 1 204 ? -17.493 12.009 -10.690 1.00 65.62 204 ARG A N 1
ATOM 1642 C CA . ARG A 1 204 ? -18.325 13.061 -11.293 1.00 65.62 204 ARG A CA 1
ATOM 1643 C C . ARG A 1 204 ? -17.576 14.388 -11.513 1.00 65.62 204 ARG A C 1
ATOM 1645 O O . ARG A 1 204 ? -18.194 15.364 -11.927 1.00 65.62 204 ARG A O 1
ATOM 1652 N N . HIS A 1 205 ? -16.276 14.447 -11.221 1.00 59.75 205 HIS A N 1
ATOM 1653 C CA . HIS A 1 205 ? -15.445 15.653 -11.314 1.00 59.75 205 HIS A CA 1
ATOM 1654 C C . HIS A 1 205 ? -14.319 15.492 -12.348 1.00 59.75 205 HIS A C 1
ATOM 1656 O O . HIS A 1 205 ? -14.021 14.378 -12.766 1.00 59.75 205 HIS A O 1
ATOM 1662 N N . LEU A 1 206 ? -13.724 16.622 -12.765 1.00 59.56 206 LEU A N 1
ATOM 1663 C CA . LEU A 1 206 ? -12.602 16.702 -13.714 1.00 59.56 206 LEU A CA 1
ATOM 1664 C C . LEU A 1 206 ? -11.549 15.621 -13.439 1.00 59.56 206 LEU A C 1
ATOM 1666 O O . LEU A 1 206 ? -11.114 15.473 -12.298 1.00 59.56 206 LEU A O 1
ATOM 1670 N N . ALA A 1 207 ? -11.134 14.922 -14.501 1.00 64.75 207 ALA A N 1
ATOM 1671 C CA . ALA A 1 207 ? -10.125 13.871 -14.455 1.00 64.75 207 ALA A CA 1
ATOM 1672 C C . ALA A 1 207 ? -8.923 14.296 -13.596 1.00 64.75 207 ALA A C 1
ATOM 1674 O O . ALA A 1 207 ? -8.257 15.300 -13.873 1.00 64.75 207 ALA A O 1
ATOM 1675 N N . THR A 1 208 ? -8.668 13.540 -12.529 1.00 71.44 208 THR A N 1
ATOM 1676 C CA . THR A 1 208 ? -7.544 13.811 -11.633 1.00 71.44 208 THR A CA 1
ATOM 1677 C C . THR A 1 208 ? -6.231 13.417 -12.310 1.00 71.44 208 THR A C 1
ATOM 1679 O O . THR A 1 208 ? -6.113 12.343 -12.899 1.00 71.44 208 THR A O 1
ATOM 1682 N N . LYS A 1 209 ? -5.213 14.277 -12.186 1.00 84.38 209 LYS A N 1
ATOM 1683 C CA . LYS A 1 209 ? -3.821 13.973 -12.567 1.00 84.38 209 LYS A CA 1
ATOM 1684 C C . LYS A 1 209 ? -3.081 13.177 -11.491 1.00 84.38 209 LYS A C 1
ATOM 1686 O O . LYS A 1 209 ? -1.861 13.092 -11.538 1.00 84.38 209 LYS A O 1
ATOM 1691 N N . PHE A 1 210 ? -3.798 12.652 -10.506 1.00 89.50 210 PHE A N 1
ATOM 1692 C CA . PHE A 1 210 ? -3.261 11.911 -9.378 1.00 89.50 210 PHE A CA 1
ATOM 1693 C C . PHE A 1 210 ? -3.992 10.585 -9.214 1.00 89.50 210 PHE A C 1
ATOM 1695 O O . PHE A 1 210 ? -5.206 10.497 -9.423 1.00 89.50 210 PHE A O 1
ATOM 1702 N N . VAL A 1 211 ? -3.239 9.581 -8.783 1.00 92.00 211 VAL A N 1
ATOM 1703 C CA . VAL A 1 211 ? -3.791 8.426 -8.077 1.00 92.00 211 VAL A CA 1
ATOM 1704 C C . VAL A 1 211 ? -3.827 8.790 -6.604 1.00 92.00 211 VAL A C 1
ATOM 1706 O O . VAL A 1 211 ? -2.887 9.399 -6.100 1.00 92.00 211 VAL A O 1
ATOM 1709 N N . GLU A 1 212 ? -4.903 8.436 -5.921 1.00 94.62 212 GLU A N 1
ATOM 1710 C CA . GLU A 1 212 ? -5.087 8.693 -4.501 1.00 94.62 212 GLU A CA 1
ATOM 1711 C C . GLU A 1 212 ? -5.527 7.416 -3.794 1.00 94.62 212 GLU A C 1
ATOM 1713 O O . GLU A 1 212 ? -6.429 6.715 -4.254 1.00 94.62 212 GLU A O 1
ATOM 1718 N N . ILE A 1 213 ? -4.915 7.149 -2.647 1.00 97.00 213 ILE A N 1
ATOM 1719 C CA . ILE A 1 213 ? -5.352 6.121 -1.714 1.00 97.00 213 ILE A CA 1
ATOM 1720 C C . ILE A 1 213 ? -5.624 6.801 -0.376 1.00 97.00 213 ILE A C 1
ATOM 1722 O O . ILE A 1 213 ? -4.760 7.474 0.184 1.00 97.00 213 ILE A O 1
ATOM 1726 N N . GLU A 1 214 ? -6.840 6.635 0.129 1.00 97.69 214 GLU A N 1
ATOM 1727 C CA . GLU A 1 214 ? -7.281 7.129 1.426 1.00 97.69 214 GLU A CA 1
ATOM 1728 C C . GLU A 1 214 ? -7.604 5.949 2.336 1.00 97.69 214 GLU A C 1
ATOM 1730 O O . GLU A 1 214 ? -8.437 5.104 2.006 1.00 97.69 214 GLU A O 1
ATOM 1735 N N . VAL A 1 215 ? -6.992 5.945 3.516 1.00 97.56 215 VAL A N 1
ATOM 1736 C CA . VAL A 1 215 ? -7.298 5.007 4.592 1.00 97.56 215 VAL A CA 1
ATOM 1737 C C . VAL A 1 215 ? -7.666 5.780 5.854 1.00 97.56 215 VAL A C 1
ATOM 1739 O O . VAL A 1 215 ? -7.132 6.856 6.145 1.00 97.56 215 VAL A O 1
ATOM 1742 N N . ARG A 1 216 ? -8.617 5.234 6.602 1.00 96.25 216 ARG A N 1
ATOM 1743 C CA . ARG A 1 216 ? -9.069 5.771 7.885 1.00 96.25 216 ARG A CA 1
ATOM 1744 C C . ARG A 1 216 ? -8.663 4.759 8.938 1.00 96.25 216 ARG A C 1
ATOM 1746 O O . ARG A 1 216 ? -9.139 3.631 8.897 1.00 96.25 216 ARG A O 1
ATOM 1753 N N . LEU A 1 217 ? -7.745 5.137 9.819 1.00 93.00 217 LEU A N 1
ATOM 1754 C CA . LEU A 1 217 ? -7.243 4.271 10.880 1.00 93.00 217 LEU A CA 1
ATOM 1755 C C . LEU A 1 217 ? -7.951 4.606 12.187 1.00 93.00 217 LEU A C 1
ATOM 1757 O O . LEU A 1 217 ? -7.944 5.760 12.620 1.00 93.00 217 LEU A O 1
ATOM 1761 N N . SER A 1 218 ? -8.524 3.593 12.830 1.00 89.69 218 SER A N 1
ATOM 1762 C CA . SER A 1 218 ? -9.027 3.736 14.191 1.00 89.69 218 SER A CA 1
ATOM 1763 C C . SER A 1 218 ? -7.841 3.795 15.145 1.00 89.69 218 SER A C 1
ATOM 1765 O O . SER A 1 218 ? -7.192 2.788 15.392 1.00 89.69 218 SER A O 1
ATOM 1767 N N . ILE A 1 219 ? -7.491 4.983 15.632 1.00 77.06 219 ILE A N 1
ATOM 1768 C CA . ILE A 1 219 ? -6.374 5.159 16.566 1.00 77.06 219 ILE A CA 1
ATOM 1769 C C . ILE A 1 219 ? -6.877 5.992 17.747 1.00 77.06 219 ILE A C 1
ATOM 1771 O O . ILE A 1 219 ? -7.445 7.066 17.518 1.00 77.06 219 ILE A O 1
ATOM 1775 N N . PRO A 1 220 ? -6.682 5.541 19.003 1.00 69.00 220 PRO A N 1
ATOM 1776 C CA . PRO A 1 220 ? -6.983 6.352 20.179 1.00 69.00 220 PRO A CA 1
ATOM 1777 C C . PRO A 1 220 ? -6.210 7.678 20.165 1.00 69.00 220 PRO A C 1
ATOM 1779 O O . PRO A 1 220 ? -5.046 7.723 19.765 1.00 69.00 220 PRO A O 1
ATOM 1782 N N . ARG A 1 221 ? -6.847 8.770 20.614 1.00 60.09 221 ARG A N 1
ATOM 1783 C CA . ARG A 1 221 ? -6.317 10.142 20.474 1.00 60.09 221 ARG A CA 1
ATOM 1784 C C . ARG A 1 221 ? -4.928 10.354 21.082 1.00 60.09 221 ARG A C 1
ATOM 1786 O O . ARG A 1 221 ? -4.227 11.235 20.579 1.00 60.09 221 ARG A O 1
ATOM 1793 N N . ASP A 1 222 ? -4.558 9.568 22.087 1.00 64.81 222 ASP A N 1
ATOM 1794 C CA . ASP A 1 222 ? -3.336 9.746 22.881 1.00 64.81 222 ASP A CA 1
ATOM 1795 C C . ASP A 1 222 ? -2.195 8.809 22.450 1.00 64.81 222 ASP A C 1
ATOM 1797 O O . ASP A 1 222 ? -1.070 8.947 22.916 1.00 64.81 222 ASP A O 1
ATOM 1801 N N . ASN A 1 223 ? -2.459 7.888 21.515 1.00 68.94 223 ASN A N 1
ATOM 1802 C CA . ASN A 1 223 ? -1.509 6.840 21.127 1.00 68.94 223 ASN A CA 1
ATOM 1803 C C . ASN A 1 223 ? -0.659 7.186 19.895 1.00 68.94 223 ASN A C 1
ATOM 1805 O O . ASN A 1 223 ? 0.182 6.377 19.503 1.00 68.94 223 ASN A O 1
ATOM 1809 N N . LEU A 1 224 ? -0.866 8.348 19.258 1.00 79.56 224 LEU A N 1
ATOM 1810 C CA . LEU A 1 224 ? -0.121 8.716 18.052 1.00 79.56 224 LEU A CA 1
ATOM 1811 C C . LEU A 1 224 ? 0.942 9.782 18.318 1.00 79.56 224 LEU A C 1
ATOM 1813 O O . LEU A 1 224 ? 0.635 10.945 18.581 1.00 79.56 224 LEU A O 1
ATOM 1817 N N . ASP A 1 225 ? 2.199 9.386 18.141 1.00 86.81 225 ASP A N 1
ATOM 1818 C CA . ASP A 1 225 ? 3.346 10.286 18.167 1.00 86.81 225 ASP A CA 1
ATOM 1819 C C . ASP A 1 225 ? 3.550 10.945 16.790 1.00 86.81 225 ASP A C 1
ATOM 1821 O O . ASP A 1 225 ? 4.243 10.432 15.904 1.00 86.81 225 ASP A O 1
ATOM 1825 N N . PHE A 1 226 ? 2.933 12.116 16.608 1.00 87.50 226 PHE A N 1
ATOM 1826 C CA . PHE A 1 226 ? 3.095 12.930 15.399 1.00 87.50 226 PHE A CA 1
ATOM 1827 C C . PHE A 1 226 ? 4.532 13.427 15.197 1.00 87.50 226 PHE A C 1
ATOM 1829 O O . PHE A 1 226 ? 4.932 13.675 14.058 1.00 87.50 226 PHE A O 1
ATOM 1836 N N . THR A 1 227 ? 5.327 13.539 16.264 1.00 88.62 227 THR A N 1
ATOM 1837 C CA . THR A 1 227 ? 6.735 13.939 16.169 1.00 88.62 227 THR A CA 1
ATOM 1838 C C . THR A 1 227 ? 7.545 12.824 15.522 1.00 88.62 227 THR A C 1
ATOM 1840 O O . THR A 1 227 ? 8.252 13.062 14.542 1.00 88.62 227 THR A O 1
ATOM 1843 N N . ARG A 1 228 ? 7.383 11.584 15.992 1.00 89.00 228 ARG A N 1
ATOM 1844 C CA . ARG A 1 228 ? 8.020 10.410 15.380 1.00 89.00 228 ARG A CA 1
ATOM 1845 C C . ARG A 1 228 ? 7.560 10.196 13.941 1.00 89.00 228 ARG A C 1
ATOM 1847 O O . ARG A 1 228 ? 8.392 9.938 13.074 1.00 89.00 228 ARG A O 1
ATOM 1854 N N . LEU A 1 229 ? 6.266 10.368 13.663 1.00 89.25 229 LEU A N 1
ATOM 1855 C CA . LEU A 1 229 ? 5.726 10.277 12.303 1.00 89.25 229 LEU A CA 1
ATOM 1856 C C . LEU A 1 229 ? 6.338 11.329 11.368 1.00 89.25 229 LEU A C 1
ATOM 1858 O O . LEU A 1 229 ? 6.661 11.038 10.217 1.00 89.25 229 LEU A O 1
ATOM 1862 N N . ARG A 1 230 ? 6.538 12.550 11.874 1.00 91.00 230 ARG A N 1
ATOM 1863 C CA . ARG A 1 230 ? 7.206 13.628 11.146 1.00 91.00 230 ARG A CA 1
ATOM 1864 C C . ARG A 1 230 ? 8.660 13.280 10.832 1.00 91.00 230 ARG A C 1
ATOM 1866 O O . ARG A 1 230 ? 9.065 13.458 9.688 1.00 91.00 230 ARG A O 1
ATOM 1873 N N . TYR A 1 231 ? 9.432 12.797 11.805 1.00 92.31 231 TYR A N 1
ATOM 1874 C CA . TYR A 1 231 ? 10.821 12.391 11.565 1.00 92.31 231 TYR A CA 1
ATOM 1875 C C . TYR A 1 231 ? 10.911 11.248 10.556 1.00 92.31 231 TYR A C 1
ATOM 1877 O O . TYR A 1 231 ? 11.683 11.351 9.611 1.00 92.31 231 TYR A O 1
ATOM 1885 N N . PHE A 1 232 ? 10.034 10.246 10.664 1.00 92.75 232 PHE A N 1
ATOM 1886 C CA . PHE A 1 232 ? 9.927 9.183 9.666 1.00 92.75 232 PHE A CA 1
ATOM 1887 C C . PHE A 1 232 ? 9.728 9.738 8.247 1.00 92.75 232 PHE A C 1
ATOM 1889 O O . PHE A 1 232 ? 10.424 9.327 7.323 1.00 92.75 232 PHE A O 1
ATOM 1896 N N . LEU A 1 233 ? 8.813 10.696 8.067 1.00 94.25 233 LEU A N 1
ATOM 1897 C CA . LEU A 1 233 ? 8.569 11.326 6.769 1.00 94.25 233 LEU A CA 1
ATOM 1898 C C . LEU A 1 233 ? 9.796 12.089 6.248 1.00 94.25 233 LEU A C 1
ATOM 1900 O O . LEU A 1 233 ? 10.110 11.994 5.065 1.00 94.25 233 LEU A O 1
ATOM 1904 N N . ILE A 1 234 ? 10.508 12.817 7.113 1.00 94.31 234 ILE A N 1
ATOM 1905 C CA . ILE A 1 234 ? 11.751 13.523 6.750 1.00 94.31 234 ILE A CA 1
ATOM 1906 C C . ILE A 1 234 ? 12.818 12.516 6.295 1.00 94.31 234 ILE A C 1
ATOM 1908 O O . ILE A 1 234 ? 13.379 12.654 5.203 1.00 94.31 234 ILE A O 1
ATOM 1912 N N . ASP A 1 235 ? 13.052 11.469 7.084 1.00 94.56 235 ASP A N 1
ATOM 1913 C CA . ASP A 1 235 ? 14.035 10.427 6.780 1.00 94.56 235 ASP A CA 1
ATOM 1914 C C . ASP A 1 235 ? 13.701 9.727 5.459 1.00 94.56 235 ASP A C 1
ATOM 1916 O O . ASP A 1 235 ? 14.573 9.530 4.612 1.00 94.56 235 ASP A O 1
ATOM 1920 N N . TYR A 1 236 ? 12.417 9.443 5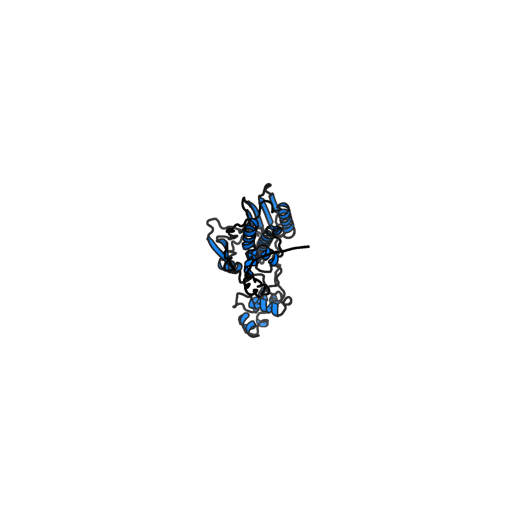.226 1.00 94.69 236 TYR A N 1
ATOM 1921 C CA . TYR A 1 236 ? 11.942 8.827 3.991 1.00 94.69 236 TYR A CA 1
ATOM 1922 C C . TYR A 1 236 ? 12.290 9.662 2.751 1.00 94.69 236 TYR A C 1
ATOM 1924 O O . TYR A 1 236 ? 12.720 9.118 1.731 1.00 94.69 236 TYR A O 1
ATOM 1932 N N . THR A 1 237 ? 12.160 10.991 2.826 1.00 95.19 237 THR A N 1
ATOM 1933 C CA . THR A 1 237 ? 12.514 11.877 1.699 1.00 95.19 237 THR A CA 1
ATOM 1934 C C . THR A 1 237 ? 14.011 11.959 1.438 1.00 95.19 237 THR A C 1
ATOM 1936 O O . THR A 1 237 ? 14.418 12.135 0.290 1.00 95.19 237 THR A O 1
ATOM 1939 N N . THR A 1 238 ? 14.838 11.764 2.467 1.00 93.25 238 THR A N 1
ATOM 1940 C CA . THR A 1 238 ? 16.300 11.898 2.373 1.00 93.25 238 THR A CA 1
ATOM 1941 C C . THR A 1 238 ? 16.910 10.899 1.382 1.00 93.25 238 THR A C 1
ATOM 1943 O O . THR A 1 238 ? 17.900 11.207 0.722 1.00 93.25 238 THR A O 1
ATOM 1946 N N . PHE A 1 239 ? 16.285 9.730 1.210 1.00 89.69 239 PHE A N 1
ATOM 1947 C CA . PHE A 1 239 ? 16.734 8.695 0.270 1.00 89.69 239 PHE A CA 1
ATOM 1948 C C . PHE A 1 239 ? 16.032 8.728 -1.095 1.00 89.69 239 PHE A C 1
ATOM 1950 O O . PHE A 1 239 ? 16.433 8.000 -2.000 1.00 89.69 239 PHE A O 1
ATOM 1957 N N . ASN A 1 240 ? 14.999 9.557 -1.265 1.00 93.44 240 ASN A N 1
ATOM 1958 C CA . ASN A 1 240 ? 14.164 9.593 -2.471 1.00 93.44 240 ASN A CA 1
ATOM 1959 C C . ASN A 1 240 ? 14.189 10.983 -3.121 1.00 93.44 240 ASN A C 1
ATOM 1961 O O . ASN A 1 240 ? 13.161 11.555 -3.472 1.00 93.44 240 ASN A O 1
ATOM 1965 N N . THR A 1 241 ? 15.393 11.524 -3.298 1.00 93.31 241 THR A N 1
ATOM 1966 C CA . THR A 1 241 ? 15.663 12.869 -3.838 1.00 93.31 241 THR A CA 1
ATOM 1967 C C . THR A 1 241 ? 15.165 13.084 -5.272 1.00 93.31 241 THR A C 1
ATOM 1969 O O . THR A 1 241 ? 15.085 14.224 -5.743 1.00 93.31 241 THR A O 1
ATOM 1972 N N . HIS A 1 242 ? 14.834 11.999 -5.978 1.00 91.25 242 HIS A N 1
ATOM 1973 C CA . HIS A 1 242 ? 14.282 12.008 -7.329 1.00 91.25 242 HIS A CA 1
ATOM 1974 C C . HIS A 1 242 ? 12.773 12.243 -7.401 1.00 91.25 242 HIS A C 1
ATOM 1976 O O . HIS A 1 242 ? 12.240 12.315 -8.507 1.00 91.25 242 HIS A O 1
ATOM 1982 N N . ILE A 1 243 ? 12.100 12.390 -6.259 1.00 93.81 243 ILE A N 1
ATOM 1983 C CA . ILE A 1 243 ? 10.662 12.646 -6.146 1.00 93.81 243 ILE A CA 1
ATOM 1984 C C . ILE A 1 243 ? 10.430 13.890 -5.287 1.00 93.81 243 ILE A C 1
ATOM 1986 O O . ILE A 1 243 ? 11.100 14.095 -4.277 1.00 93.81 243 ILE A O 1
ATOM 1990 N N . GLY A 1 244 ? 9.471 14.722 -5.684 1.00 95.62 244 GLY A N 1
ATOM 1991 C CA . GLY A 1 244 ? 8.986 15.830 -4.872 1.00 95.62 244 GLY A CA 1
ATOM 1992 C C . GLY A 1 244 ? 7.954 15.347 -3.857 1.00 95.62 244 GLY A C 1
ATOM 1993 O O . GLY A 1 244 ? 7.000 14.664 -4.221 1.00 95.62 244 GLY A O 1
ATOM 1994 N N . PHE A 1 245 ? 8.107 15.728 -2.593 1.00 97.44 245 PHE A N 1
ATOM 1995 C CA . PHE A 1 245 ? 7.175 15.381 -1.525 1.00 97.44 245 PHE A CA 1
ATOM 1996 C C . PHE A 1 245 ? 6.524 16.619 -0.920 1.00 97.44 245 PHE A C 1
ATOM 1998 O O . PHE A 1 245 ? 7.184 17.602 -0.583 1.00 97.44 245 PHE A O 1
ATOM 2005 N N . THR A 1 246 ? 5.211 16.548 -0.720 1.00 97.31 246 THR A N 1
ATOM 2006 C CA . THR A 1 246 ? 4.468 17.506 0.101 1.00 97.31 246 THR A CA 1
ATOM 2007 C C . THR A 1 246 ? 3.736 16.757 1.201 1.00 97.31 246 THR A C 1
ATOM 2009 O O . THR A 1 246 ? 2.884 15.920 0.924 1.00 97.31 246 THR A O 1
ATOM 2012 N N . PHE A 1 247 ? 4.030 17.078 2.457 1.00 96.62 247 PHE A N 1
ATOM 2013 C CA . PHE A 1 247 ? 3.357 16.493 3.611 1.00 96.62 247 PHE A CA 1
ATOM 2014 C C . PHE A 1 247 ? 2.540 17.556 4.329 1.00 96.62 247 PHE A C 1
ATOM 2016 O O . PHE A 1 247 ? 3.072 18.585 4.739 1.00 96.62 247 PHE A O 1
ATOM 2023 N N . ARG A 1 248 ? 1.245 17.301 4.500 1.00 95.50 248 ARG A N 1
ATOM 2024 C CA . ARG A 1 248 ? 0.314 18.149 5.247 1.00 95.50 248 ARG A CA 1
ATOM 2025 C C . ARG A 1 248 ? -0.176 17.370 6.457 1.00 95.50 248 ARG A C 1
ATOM 2027 O O . ARG A 1 248 ? -1.033 16.500 6.324 1.00 95.50 248 ARG A O 1
ATOM 2034 N N . ILE A 1 249 ? 0.372 17.680 7.623 1.00 92.00 249 ILE A N 1
ATOM 2035 C CA . ILE A 1 249 ? 0.019 17.044 8.890 1.00 92.00 249 ILE A CA 1
ATOM 2036 C C . ILE A 1 249 ? -0.870 18.021 9.648 1.00 92.00 249 ILE A C 1
ATOM 2038 O O . ILE A 1 249 ? -0.402 19.022 10.184 1.00 92.00 249 ILE A O 1
ATOM 2042 N N . LYS A 1 250 ? -2.171 17.751 9.634 1.00 86.88 250 LYS A N 1
ATOM 2043 C CA . LYS A 1 250 ? -3.193 18.539 10.311 1.00 86.88 250 LYS A CA 1
ATOM 2044 C C . LYS A 1 250 ? -3.481 17.927 11.678 1.00 86.88 250 LYS A C 1
ATOM 2046 O O . LYS A 1 250 ? -4.279 16.998 11.815 1.00 86.88 250 LYS A O 1
ATOM 2051 N N . ASP A 1 251 ? -2.762 18.438 12.667 1.00 79.06 251 ASP A N 1
ATOM 2052 C CA . ASP A 1 251 ? -2.945 18.191 14.095 1.00 79.06 251 ASP A CA 1
ATOM 2053 C C . ASP A 1 251 ? -3.229 19.526 14.822 1.00 79.06 251 ASP A C 1
ATOM 2055 O O . ASP A 1 251 ? -3.850 20.424 14.254 1.00 79.06 251 ASP A O 1
ATOM 2059 N N . ILE A 1 252 ? -2.781 19.679 16.075 1.00 65.25 252 ILE A N 1
ATOM 2060 C CA . ILE A 1 252 ? -2.899 20.932 16.839 1.00 65.25 252 ILE A CA 1
ATOM 2061 C C . ILE A 1 252 ? -2.087 22.077 16.196 1.00 65.25 252 ILE A C 1
ATOM 2063 O O . ILE A 1 252 ? -2.480 23.237 16.299 1.00 65.25 252 ILE A O 1
ATOM 2067 N N . SER A 1 253 ? -0.967 21.782 15.530 1.00 72.06 253 SER A N 1
ATOM 2068 C CA . SER A 1 253 ? -0.004 22.777 15.039 1.00 72.06 253 SER A CA 1
ATOM 2069 C C . SER A 1 253 ? 0.028 22.935 13.515 1.00 72.06 253 SER A C 1
ATOM 2071 O O . SER A 1 253 ? 0.655 23.875 13.037 1.00 72.06 253 SER A O 1
ATOM 2073 N N . ASN A 1 254 ? -0.678 22.083 12.760 1.00 84.62 254 ASN A N 1
ATOM 2074 C CA . ASN A 1 254 ? -0.827 22.163 11.298 1.00 84.62 254 ASN A CA 1
ATOM 2075 C C . ASN A 1 254 ? 0.511 22.359 10.557 1.00 84.62 254 ASN A C 1
ATOM 2077 O O . ASN A 1 254 ? 0.831 23.446 10.071 1.00 84.62 254 ASN A O 1
ATOM 2081 N N . TYR A 1 255 ? 1.284 21.288 10.401 1.00 87.81 255 TYR A N 1
ATOM 2082 C CA . TYR A 1 255 ? 2.553 21.327 9.680 1.00 87.81 255 TYR A CA 1
ATOM 2083 C C . TYR A 1 255 ? 2.366 21.121 8.176 1.00 87.81 255 TYR A C 1
ATOM 2085 O O . TYR A 1 255 ? 1.665 20.211 7.732 1.00 87.81 255 TYR A O 1
ATOM 2093 N N . THR A 1 256 ? 3.063 21.931 7.379 1.00 94.81 256 THR A N 1
ATOM 2094 C CA . THR A 1 256 ? 3.306 21.641 5.962 1.00 94.81 256 THR A CA 1
ATOM 2095 C C . THR A 1 256 ? 4.805 21.519 5.739 1.00 94.81 256 THR A C 1
ATOM 2097 O O . THR A 1 256 ? 5.549 22.454 6.023 1.00 94.81 256 THR A O 1
ATOM 2100 N N . LEU A 1 257 ? 5.242 20.367 5.240 1.00 94.44 257 LEU A N 1
ATOM 2101 C CA . LEU A 1 257 ? 6.619 20.120 4.829 1.00 94.44 257 LEU A CA 1
ATOM 2102 C C . LEU A 1 257 ? 6.654 19.969 3.313 1.00 94.44 257 LEU A C 1
ATOM 2104 O O . LEU A 1 257 ? 5.822 19.265 2.741 1.00 94.44 257 LEU A O 1
ATOM 2108 N N . ASN A 1 258 ? 7.607 20.631 2.671 1.00 96.69 258 ASN A N 1
ATOM 2109 C CA . ASN A 1 258 ? 7.809 20.551 1.234 1.00 96.69 258 ASN A CA 1
ATOM 2110 C C . ASN A 1 258 ? 9.267 20.184 0.962 1.00 96.69 258 ASN A C 1
ATOM 2112 O O . ASN A 1 258 ? 10.177 20.856 1.448 1.00 96.69 258 ASN A O 1
ATOM 2116 N N . PHE A 1 259 ? 9.456 19.117 0.199 1.00 96.50 259 PHE A N 1
ATOM 2117 C CA . PHE A 1 259 ? 10.749 18.631 -0.247 1.00 96.50 259 PHE A CA 1
ATOM 2118 C C . PHE A 1 259 ? 10.705 18.583 -1.773 1.00 96.50 259 PHE A C 1
ATOM 2120 O O . PHE A 1 259 ? 10.075 17.682 -2.328 1.00 96.50 259 PHE A O 1
ATOM 2127 N N . PRO A 1 260 ? 11.293 19.561 -2.477 1.00 94.62 260 PRO A N 1
ATOM 2128 C CA . PRO A 1 260 ? 11.264 19.566 -3.930 1.00 94.62 260 PRO A CA 1
ATOM 2129 C C . PRO A 1 260 ? 12.074 18.395 -4.492 1.00 94.62 260 PRO A C 1
ATOM 2131 O O . PRO A 1 260 ? 13.035 17.930 -3.880 1.00 94.62 260 PRO A O 1
ATOM 2134 N N . GLN A 1 261 ? 11.717 17.958 -5.698 1.00 92.75 261 GLN A N 1
ATOM 2135 C CA . GLN A 1 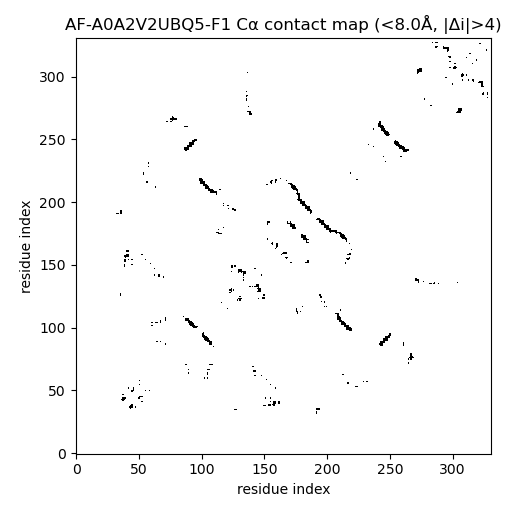261 ? 12.544 17.037 -6.467 1.00 92.75 261 GLN A CA 1
ATOM 2136 C C . GLN A 1 261 ? 13.887 17.716 -6.783 1.00 92.75 261 GLN A C 1
ATOM 2138 O O . GLN A 1 261 ? 13.916 18.739 -7.467 1.00 92.75 261 GLN A O 1
ATOM 2143 N N . VAL A 1 262 ? 14.998 17.142 -6.314 1.00 91.12 262 VAL A N 1
ATOM 2144 C CA . VAL A 1 262 ? 16.353 17.690 -6.535 1.00 91.12 262 VAL A CA 1
ATOM 2145 C C . VAL A 1 262 ? 17.199 16.841 -7.484 1.00 91.12 262 VAL A C 1
ATOM 2147 O O . VAL A 1 262 ? 18.257 17.282 -7.928 1.00 91.12 262 VAL A O 1
ATOM 2150 N N . GLN A 1 263 ? 16.740 15.634 -7.827 1.00 89.00 263 GLN A N 1
ATOM 2151 C CA . GLN A 1 263 ? 17.377 14.756 -8.809 1.00 89.00 263 GLN A CA 1
ATOM 2152 C C . GLN A 1 263 ? 16.366 14.260 -9.856 1.00 89.00 263 GLN A C 1
ATOM 2154 O O . GLN A 1 263 ? 15.175 14.142 -9.574 1.00 89.00 263 GLN A O 1
ATOM 2159 N N . PRO A 1 264 ? 16.790 13.961 -11.091 1.00 86.56 264 PRO A N 1
ATOM 2160 C CA . PRO A 1 264 ? 15.917 13.315 -12.066 1.00 86.56 264 PRO A CA 1
ATOM 2161 C C . PRO A 1 264 ? 15.728 11.825 -11.742 1.00 86.56 264 PRO A C 1
ATOM 2163 O O . PRO A 1 264 ? 16.627 11.174 -11.210 1.00 86.56 264 PRO A O 1
ATOM 2166 N N . ILE A 1 265 ? 14.588 11.250 -12.138 1.00 84.81 265 ILE A N 1
ATOM 2167 C CA . ILE A 1 265 ? 14.389 9.794 -12.082 1.00 84.81 265 ILE A CA 1
ATOM 2168 C C . ILE A 1 265 ? 15.323 9.110 -13.088 1.00 84.81 265 ILE A C 1
ATOM 2170 O O . ILE A 1 265 ? 15.378 9.479 -14.263 1.00 84.81 265 ILE A O 1
ATOM 2174 N N . ILE A 1 266 ? 16.034 8.068 -12.649 1.00 82.06 266 ILE A N 1
ATOM 2175 C CA . ILE A 1 266 ? 16.911 7.279 -13.521 1.00 82.06 266 ILE A CA 1
ATOM 2176 C C . ILE A 1 266 ? 16.061 6.420 -14.470 1.00 82.06 266 ILE A C 1
ATOM 2178 O O . ILE A 1 266 ? 15.557 5.361 -14.106 1.00 82.06 266 ILE A O 1
ATOM 2182 N N . THR A 1 267 ? 15.952 6.839 -15.730 1.00 77.31 267 THR A N 1
ATOM 2183 C CA . THR A 1 267 ? 15.124 6.153 -16.743 1.00 77.31 267 THR A CA 1
ATOM 2184 C C . THR A 1 267 ? 15.807 4.957 -17.411 1.00 77.31 267 THR A C 1
ATOM 2186 O O . THR A 1 267 ? 15.136 4.117 -18.015 1.00 77.31 267 THR A O 1
ATOM 2189 N N . LYS A 1 268 ? 17.142 4.876 -17.325 1.00 76.56 268 LYS A N 1
ATOM 2190 C CA . LYS A 1 268 ? 17.962 3.823 -17.956 1.00 76.56 268 LYS A CA 1
ATOM 2191 C C . LYS A 1 268 ? 18.096 2.562 -17.104 1.00 76.56 268 LYS A C 1
ATOM 2193 O O . LYS A 1 268 ? 18.520 1.530 -17.620 1.00 76.56 268 LYS A O 1
ATOM 2198 N N . TRP A 1 269 ? 17.784 2.642 -15.813 1.00 74.25 269 TRP A N 1
ATOM 2199 C CA . TRP A 1 269 ? 17.891 1.490 -14.932 1.00 74.25 269 TRP A CA 1
ATOM 2200 C C . TRP A 1 269 ? 16.764 0.499 -15.230 1.00 74.25 269 TRP A C 1
ATOM 2202 O O . TRP A 1 269 ? 15.587 0.859 -15.269 1.00 74.25 269 TRP A O 1
ATOM 2212 N N . THR A 1 270 ? 17.132 -0.762 -15.455 1.00 71.50 270 THR A N 1
ATOM 2213 C CA . THR A 1 270 ? 16.175 -1.853 -15.642 1.00 71.50 270 THR A CA 1
ATOM 2214 C C . THR A 1 270 ? 16.234 -2.765 -14.429 1.00 71.50 270 THR A C 1
ATOM 2216 O O . THR A 1 270 ? 17.288 -3.274 -14.059 1.00 71.50 270 THR A O 1
ATOM 2219 N N . ASN A 1 271 ? 15.080 -2.985 -13.805 1.00 76.62 271 ASN A N 1
ATOM 2220 C CA . ASN A 1 271 ? 14.951 -3.884 -12.662 1.00 76.62 271 ASN A CA 1
ATOM 2221 C C . ASN A 1 271 ? 14.731 -5.331 -13.132 1.00 76.62 271 ASN A C 1
ATOM 2223 O O . ASN A 1 271 ? 13.739 -5.973 -12.786 1.00 76.62 271 ASN A O 1
ATOM 2227 N N . GLN A 1 272 ? 15.591 -5.796 -14.035 1.00 83.69 272 GLN A N 1
ATOM 2228 C CA . GLN A 1 272 ? 15.615 -7.192 -14.459 1.00 83.69 272 GLN A CA 1
ATOM 2229 C C . GLN A 1 272 ? 16.452 -7.994 -13.462 1.00 83.69 272 GLN A C 1
ATOM 2231 O O . GLN A 1 272 ? 17.512 -7.543 -13.024 1.00 83.69 272 GLN A O 1
ATOM 2236 N N . THR A 1 273 ? 15.979 -9.187 -13.112 1.00 86.75 273 THR A N 1
ATOM 2237 C CA . THR A 1 273 ? 16.709 -10.091 -12.215 1.00 86.75 273 THR A CA 1
ATOM 2238 C C . THR A 1 273 ? 17.718 -10.936 -13.005 1.00 86.75 273 THR A C 1
ATOM 2240 O O . THR A 1 273 ? 17.827 -10.797 -14.225 1.00 86.75 273 THR A O 1
ATOM 2243 N N . SER A 1 274 ? 18.505 -11.769 -12.327 1.00 87.75 274 SER A N 1
ATOM 2244 C CA . SER A 1 274 ? 19.337 -12.786 -12.982 1.00 87.75 274 SER A CA 1
ATOM 2245 C C . SER A 1 274 ? 18.706 -14.160 -12.802 1.00 87.75 274 SER A C 1
ATOM 2247 O O . SER A 1 274 ? 18.217 -14.470 -11.717 1.00 87.75 274 SER A O 1
ATOM 2249 N N . ILE A 1 275 ? 18.736 -14.993 -13.843 1.00 86.88 275 ILE A N 1
ATOM 2250 C CA . ILE A 1 275 ? 18.275 -16.387 -13.732 1.00 86.88 275 ILE A CA 1
ATOM 2251 C C . ILE A 1 275 ? 19.098 -17.183 -12.706 1.00 86.88 275 ILE A C 1
ATOM 2253 O O . ILE A 1 275 ? 18.576 -18.079 -12.056 1.00 86.88 275 ILE A O 1
ATOM 2257 N N . TYR A 1 276 ? 20.359 -16.797 -12.488 1.00 87.75 276 TYR A N 1
ATOM 2258 C CA . TYR A 1 276 ? 21.259 -17.435 -11.525 1.00 87.75 276 TYR A CA 1
ATOM 2259 C C . TYR A 1 276 ? 20.911 -17.148 -10.058 1.00 87.75 276 TYR A C 1
ATOM 2261 O O . TYR A 1 276 ? 21.548 -17.699 -9.168 1.00 87.75 276 TYR A O 1
ATOM 2269 N N . TYR A 1 277 ? 19.928 -16.284 -9.789 1.00 89.12 277 TYR A N 1
ATOM 2270 C CA . TYR A 1 277 ? 19.432 -16.043 -8.430 1.00 89.12 277 TYR A CA 1
ATOM 2271 C C . TYR A 1 277 ? 18.374 -17.055 -7.989 1.00 89.12 277 TYR A C 1
ATOM 2273 O O . TYR A 1 277 ? 17.891 -16.959 -6.868 1.00 89.12 277 TYR A O 1
ATOM 2281 N N . TYR A 1 278 ? 18.005 -17.994 -8.859 1.00 87.88 278 TYR A N 1
ATOM 2282 C CA . TYR A 1 278 ? 16.991 -18.998 -8.583 1.00 87.88 278 TYR A CA 1
ATOM 2283 C C . TYR A 1 278 ? 17.645 -20.358 -8.379 1.00 87.88 278 TYR A C 1
ATOM 2285 O O . TYR A 1 278 ? 18.444 -20.813 -9.200 1.00 87.88 278 TYR A O 1
ATOM 2293 N N . THR A 1 279 ? 17.235 -21.050 -7.324 1.00 89.81 279 THR A N 1
ATOM 2294 C CA . THR A 1 279 ? 17.267 -22.512 -7.307 1.00 89.81 279 THR A CA 1
ATOM 2295 C C . THR A 1 279 ? 16.242 -23.067 -8.301 1.00 89.81 279 THR A C 1
ATOM 2297 O O . THR A 1 279 ? 15.339 -22.359 -8.755 1.00 89.81 279 THR A O 1
ATOM 2300 N N . LEU A 1 280 ? 16.347 -24.357 -8.631 1.00 86.06 280 LEU A N 1
ATOM 2301 C CA . LEU A 1 280 ? 15.397 -25.003 -9.541 1.00 86.06 280 LEU A CA 1
ATOM 2302 C C . LEU A 1 280 ? 13.945 -24.872 -9.045 1.00 86.06 280 LEU A C 1
ATOM 2304 O O . LEU A 1 280 ? 13.086 -24.422 -9.796 1.00 86.06 280 LEU A O 1
ATOM 2308 N N . SER A 1 281 ? 13.698 -25.165 -7.765 1.00 87.19 281 SER A N 1
ATOM 2309 C CA . SER A 1 281 ? 12.356 -25.078 -7.173 1.00 87.19 281 SER A CA 1
ATOM 2310 C C . SER A 1 281 ? 11.796 -23.650 -7.185 1.00 87.19 281 SER A C 1
ATOM 2312 O O . SER A 1 281 ? 10.617 -23.436 -7.459 1.00 87.19 281 SER A O 1
ATOM 2314 N N . GLU A 1 282 ? 12.625 -22.635 -6.935 1.00 87.12 282 GLU A N 1
ATOM 2315 C CA . GLU A 1 282 ? 12.183 -21.237 -7.010 1.00 87.12 282 GLU A CA 1
ATOM 2316 C C . GLU A 1 282 ? 11.842 -20.824 -8.441 1.00 87.12 282 GLU A C 1
ATOM 2318 O O . GLU A 1 282 ? 10.884 -20.080 -8.662 1.00 87.12 282 GLU A O 1
ATOM 2323 N N . PHE A 1 283 ? 12.608 -21.312 -9.419 1.00 85.56 283 PHE A N 1
ATOM 2324 C CA . PHE A 1 283 ? 12.325 -21.068 -10.825 1.00 85.56 283 PHE A CA 1
ATOM 2325 C C . PHE A 1 283 ? 11.008 -21.732 -11.244 1.00 85.56 283 PHE A C 1
ATOM 2327 O O . PHE A 1 283 ? 10.169 -21.084 -11.866 1.00 85.56 283 PHE A O 1
ATOM 2334 N N . GLU A 1 284 ? 10.769 -22.981 -10.843 1.00 84.69 284 GLU A N 1
ATOM 2335 C CA . GLU A 1 284 ? 9.493 -23.677 -11.054 1.00 84.69 284 GLU A CA 1
ATOM 2336 C C . GLU A 1 284 ? 8.321 -22.906 -10.436 1.00 84.69 284 GLU A C 1
ATOM 2338 O O . GLU A 1 284 ? 7.320 -22.653 -11.105 1.00 84.69 284 GLU A O 1
ATOM 2343 N N . ASN A 1 285 ? 8.471 -22.431 -9.197 1.00 84.62 285 ASN A N 1
ATOM 2344 C CA . ASN A 1 285 ? 7.457 -21.623 -8.517 1.00 84.62 285 ASN A CA 1
ATOM 2345 C C . ASN A 1 285 ? 7.168 -20.295 -9.234 1.00 84.62 285 ASN A C 1
ATOM 2347 O O . ASN A 1 285 ? 6.019 -19.844 -9.259 1.00 84.62 285 ASN A O 1
ATOM 2351 N N . LEU A 1 286 ? 8.180 -19.653 -9.826 1.00 83.88 286 LEU A N 1
ATOM 2352 C CA . LEU A 1 286 ? 7.974 -18.493 -10.695 1.00 83.88 286 LEU A CA 1
ATOM 2353 C C . LEU A 1 286 ? 7.133 -18.880 -11.917 1.00 83.88 286 LEU A C 1
ATOM 2355 O O . LEU A 1 286 ? 6.172 -18.184 -12.235 1.00 83.88 286 LEU A O 1
ATOM 2359 N N . ILE A 1 287 ? 7.481 -19.979 -12.587 1.00 82.19 287 ILE A N 1
ATOM 2360 C CA . ILE A 1 287 ? 6.811 -20.444 -13.805 1.00 82.19 287 ILE A CA 1
ATOM 2361 C C . ILE A 1 287 ? 5.349 -20.837 -13.543 1.00 82.19 287 ILE A C 1
ATOM 2363 O O . ILE A 1 287 ? 4.452 -20.396 -14.269 1.00 82.19 287 ILE A O 1
ATOM 2367 N N . PHE A 1 288 ? 5.081 -21.613 -12.492 1.00 80.81 288 PHE A N 1
ATOM 2368 C CA . PHE A 1 288 ? 3.722 -22.007 -12.120 1.00 80.81 288 PHE A CA 1
ATOM 2369 C C . PHE A 1 288 ? 2.868 -20.816 -11.668 1.00 80.81 288 PHE A C 1
ATOM 2371 O O . PHE A 1 288 ? 1.662 -20.801 -11.926 1.00 80.81 288 PHE A O 1
ATOM 2378 N N . GLY A 1 289 ? 3.493 -19.790 -11.081 1.00 77.06 289 GLY A N 1
ATOM 2379 C CA . GLY A 1 289 ? 2.836 -18.562 -10.630 1.00 77.06 289 GLY A CA 1
ATOM 2380 C C . GLY A 1 289 ? 2.497 -17.544 -11.726 1.00 77.06 289 GLY A C 1
ATOM 2381 O O . GLY A 1 289 ? 1.897 -16.517 -11.419 1.00 77.06 289 GLY A O 1
ATOM 2382 N N . LEU A 1 290 ? 2.866 -17.774 -12.993 1.00 80.31 290 LEU A N 1
ATOM 2383 C CA . LEU A 1 290 ? 2.511 -16.861 -14.087 1.00 80.31 290 LEU A CA 1
ATOM 2384 C C . LEU A 1 290 ? 1.010 -16.933 -14.401 1.00 80.31 290 LEU A C 1
ATOM 2386 O O . LEU A 1 290 ? 0.476 -18.012 -14.639 1.00 80.31 290 LEU A O 1
ATOM 2390 N N . GLU A 1 291 ? 0.334 -15.788 -14.477 1.00 71.38 291 GLU A N 1
ATOM 2391 C CA . GLU A 1 291 ? -1.102 -15.740 -14.813 1.00 71.38 291 GLU A CA 1
ATOM 2392 C C . GLU A 1 291 ? -1.376 -15.923 -16.305 1.00 71.38 291 GLU A C 1
ATOM 2394 O O . GLU A 1 291 ? -2.386 -16.500 -16.700 1.00 71.38 291 GLU A O 1
ATOM 2399 N N . ASN A 1 292 ? -0.456 -15.453 -17.149 1.00 71.69 292 ASN A N 1
ATOM 2400 C CA . ASN A 1 292 ? -0.588 -15.580 -18.592 1.00 71.69 292 ASN A CA 1
ATOM 2401 C C . ASN A 1 292 ? -0.040 -16.935 -19.055 1.00 71.69 292 ASN A C 1
ATOM 2403 O O . ASN A 1 292 ? 1.163 -17.086 -19.284 1.00 71.69 292 ASN A O 1
ATOM 2407 N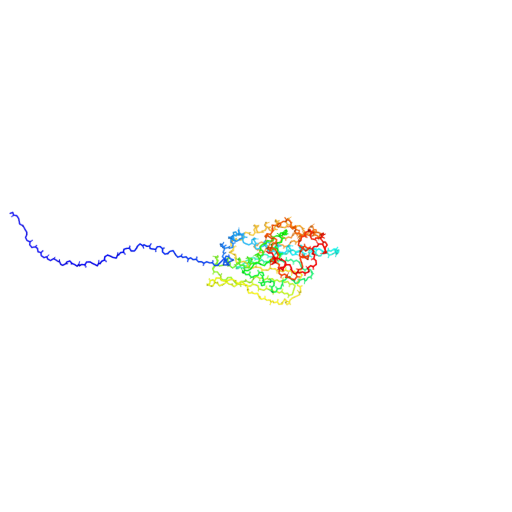 N . ASN A 1 293 ? -0.944 -17.900 -19.206 1.00 66.12 293 ASN A N 1
ATOM 2408 C CA . ASN A 1 293 ? -0.616 -19.248 -19.663 1.00 66.12 293 ASN A CA 1
ATOM 2409 C C . ASN A 1 293 ? -0.134 -19.288 -21.123 1.00 66.12 293 ASN A C 1
ATOM 2411 O O . ASN A 1 293 ? 0.563 -20.231 -21.483 1.00 66.12 293 ASN A O 1
ATOM 2415 N N . ASP A 1 294 ? -0.433 -18.266 -21.930 1.00 70.44 294 ASP A N 1
ATOM 2416 C CA . ASP A 1 294 ? -0.107 -18.214 -23.362 1.00 70.44 294 ASP A CA 1
ATOM 2417 C C . ASP A 1 294 ? 1.249 -17.554 -23.650 1.00 70.44 294 ASP A C 1
ATOM 2419 O O . ASP A 1 294 ? 1.709 -17.511 -24.794 1.00 70.44 294 ASP A O 1
ATOM 2423 N N . ALA A 1 295 ? 1.920 -17.025 -22.622 1.00 73.06 295 ALA A N 1
ATOM 2424 C CA . ALA A 1 295 ? 3.244 -16.446 -22.784 1.00 73.06 295 ALA A CA 1
ATOM 2425 C C . ALA A 1 295 ? 4.249 -17.527 -23.212 1.00 73.06 295 ALA A C 1
ATOM 2427 O O . ALA A 1 295 ? 4.348 -18.589 -22.593 1.00 73.06 295 ALA A O 1
ATOM 2428 N N . SER A 1 296 ? 5.033 -17.245 -24.258 1.00 77.44 296 SER A N 1
ATOM 2429 C CA . SER A 1 296 ? 6.114 -18.142 -24.667 1.00 77.44 296 SER A CA 1
ATOM 2430 C C . SER A 1 296 ? 7.289 -18.062 -23.690 1.00 77.44 296 SER A C 1
ATOM 2432 O O . SER A 1 296 ? 7.557 -17.009 -23.100 1.00 77.44 296 SER A O 1
ATOM 2434 N N . SER A 1 297 ? 8.052 -19.150 -23.560 1.00 74.62 297 SER A N 1
ATOM 2435 C CA . SER A 1 297 ? 9.215 -19.213 -22.657 1.00 74.62 297 SER A CA 1
ATOM 2436 C C . SER A 1 297 ? 10.247 -18.152 -22.994 1.00 74.62 297 SER A C 1
ATOM 2438 O O . SER A 1 297 ? 10.849 -17.552 -22.107 1.00 74.62 297 SER A O 1
ATOM 2440 N N . TYR A 1 298 ? 10.388 -17.854 -24.285 1.00 78.44 298 TYR A N 1
ATOM 2441 C CA . TYR A 1 298 ? 11.236 -16.775 -24.760 1.00 78.44 298 TYR A CA 1
ATOM 2442 C C . TYR A 1 298 ? 10.797 -15.405 -24.230 1.00 78.44 298 TYR A C 1
ATOM 2444 O O . TYR A 1 298 ? 11.636 -14.629 -23.771 1.00 78.44 298 TYR A O 1
ATOM 2452 N N . ASP A 1 299 ? 9.498 -15.104 -24.277 1.00 80.88 299 ASP A N 1
ATOM 2453 C CA . ASP A 1 299 ? 8.976 -13.802 -23.859 1.00 80.88 299 ASP A CA 1
ATOM 2454 C C . ASP A 1 299 ? 9.094 -13.622 -22.343 1.00 80.88 299 ASP A C 1
ATOM 2456 O O . ASP A 1 299 ? 9.491 -12.551 -21.881 1.00 80.88 299 ASP A O 1
ATOM 2460 N N . VAL A 1 300 ? 8.842 -14.686 -21.573 1.00 82.25 300 VAL A N 1
ATOM 2461 C CA . VAL A 1 300 ? 9.058 -14.705 -20.119 1.00 82.25 300 VAL A CA 1
ATOM 2462 C C . VAL A 1 300 ? 10.531 -14.461 -19.796 1.00 82.25 300 VAL A C 1
ATOM 2464 O O . VAL A 1 300 ? 10.849 -13.538 -19.041 1.00 82.25 300 VAL A O 1
ATOM 2467 N N . ILE A 1 301 ? 11.441 -15.219 -20.419 1.00 84.25 301 ILE A N 1
ATOM 2468 C CA . ILE A 1 301 ? 12.876 -15.118 -20.140 1.00 84.25 301 ILE A CA 1
ATOM 2469 C C . ILE A 1 301 ? 13.410 -13.727 -20.488 1.00 84.25 301 ILE A C 1
ATOM 2471 O O . ILE A 1 301 ? 14.109 -13.107 -19.689 1.00 84.25 301 ILE A O 1
ATOM 2475 N N . LYS A 1 302 ? 13.043 -13.201 -21.660 1.00 83.25 302 LYS A N 1
ATOM 2476 C CA . LYS A 1 302 ? 13.480 -11.880 -22.125 1.00 83.25 302 LYS A CA 1
ATOM 2477 C C . LYS A 1 302 ? 12.927 -10.735 -21.278 1.00 83.25 302 LYS A C 1
ATOM 2479 O O . LYS A 1 302 ? 13.596 -9.714 -21.118 1.00 83.25 302 LYS A O 1
ATOM 2484 N N . LYS A 1 303 ? 11.703 -10.874 -20.762 1.00 83.19 303 LYS A N 1
ATOM 2485 C CA . LYS A 1 303 ? 11.048 -9.846 -19.945 1.00 83.19 303 LYS A CA 1
ATOM 2486 C C . LYS A 1 303 ? 11.605 -9.805 -18.523 1.00 83.19 303 LYS A C 1
ATOM 2488 O O . LYS A 1 303 ? 11.769 -8.715 -17.974 1.00 83.19 303 LYS A O 1
ATOM 2493 N N . ILE A 1 304 ? 11.862 -10.965 -17.920 1.00 84.12 304 ILE A N 1
ATOM 2494 C CA . ILE A 1 304 ? 12.195 -11.077 -16.493 1.00 84.12 304 ILE A CA 1
ATOM 2495 C C . ILE A 1 304 ? 13.708 -11.019 -16.248 1.00 84.12 304 ILE A C 1
ATOM 2497 O O . ILE A 1 304 ? 14.135 -10.314 -15.327 1.00 84.12 304 ILE A O 1
ATOM 2501 N N . PHE A 1 305 ? 14.507 -11.702 -17.072 1.00 88.25 305 PHE A N 1
ATOM 2502 C CA . PHE A 1 305 ? 15.933 -11.918 -16.821 1.00 88.25 305 PHE A CA 1
ATOM 2503 C C . PHE A 1 305 ? 16.833 -11.041 -17.688 1.00 88.25 305 PHE A C 1
ATOM 2505 O O . PHE A 1 305 ? 16.608 -10.876 -18.890 1.00 88.25 305 PHE A O 1
ATOM 2512 N N . ARG A 1 306 ? 17.919 -10.544 -17.086 1.00 87.56 306 ARG A N 1
ATOM 2513 C CA . ARG A 1 306 ? 18.973 -9.783 -17.777 1.00 87.56 306 ARG A CA 1
ATOM 2514 C C . ARG A 1 306 ? 19.606 -10.604 -18.893 1.00 87.56 306 ARG A C 1
ATOM 2516 O O . ARG A 1 306 ? 19.831 -10.092 -19.988 1.00 87.56 306 ARG A O 1
ATOM 2523 N N . GLU A 1 307 ? 19.826 -11.892 -18.653 1.00 87.75 307 GLU A N 1
ATOM 2524 C CA . GLU A 1 307 ? 20.419 -12.825 -19.611 1.00 87.75 307 GLU A CA 1
ATOM 2525 C C . GLU A 1 307 ? 19.541 -12.987 -20.858 1.00 87.75 307 GLU A C 1
ATOM 2527 O O . GLU A 1 307 ? 20.057 -13.112 -21.969 1.00 87.75 307 GLU A O 1
ATOM 2532 N N . GLY A 1 308 ? 18.217 -12.885 -20.699 1.00 82.31 308 GLY A N 1
ATOM 2533 C CA . GLY A 1 308 ? 17.253 -12.992 -21.790 1.00 82.31 308 GLY A CA 1
ATOM 2534 C C . GLY A 1 308 ? 17.407 -11.913 -22.864 1.00 82.31 308 GLY A C 1
ATOM 2535 O O . GLY A 1 308 ? 17.088 -12.159 -24.029 1.00 82.31 308 GLY A O 1
ATOM 2536 N N . SER A 1 309 ? 17.962 -10.746 -22.518 1.00 78.06 309 SER A N 1
ATOM 2537 C CA . SER A 1 309 ? 18.243 -9.671 -23.482 1.00 78.06 309 SER A CA 1
ATOM 2538 C C . SER A 1 309 ? 19.260 -10.078 -24.561 1.00 78.06 309 SER A C 1
ATOM 2540 O O . SER A 1 309 ? 19.184 -9.592 -25.690 1.00 78.06 309 SER A O 1
ATOM 2542 N N . ASN A 1 310 ? 20.142 -11.036 -24.251 1.00 78.44 310 ASN A N 1
ATOM 2543 C CA . ASN A 1 310 ? 21.186 -11.533 -25.149 1.00 78.44 310 ASN A CA 1
ATOM 2544 C C . ASN A 1 310 ? 20.760 -12.777 -25.949 1.00 78.44 310 ASN A C 1
ATOM 2546 O O . ASN A 1 310 ? 21.489 -13.234 -26.835 1.00 78.44 310 ASN A O 1
ATOM 2550 N N . ILE A 1 311 ? 19.576 -13.336 -25.675 1.00 80.00 311 ILE A N 1
ATOM 2551 C CA . ILE A 1 311 ? 19.111 -14.569 -26.309 1.00 80.00 311 ILE A CA 1
ATOM 2552 C C . ILE A 1 311 ? 18.322 -14.244 -27.586 1.00 80.00 311 ILE A C 1
ATOM 2554 O O . ILE A 1 311 ? 17.314 -13.531 -27.592 1.00 80.00 311 ILE A O 1
ATOM 2558 N N . LYS A 1 312 ? 18.756 -14.822 -28.711 1.00 76.56 312 LYS A N 1
ATOM 2559 C CA . LYS A 1 312 ? 17.990 -14.799 -29.967 1.00 76.56 312 LYS A CA 1
ATOM 2560 C C . LYS A 1 312 ? 16.855 -15.823 -29.883 1.00 76.56 312 LYS A C 1
ATOM 2562 O O . LYS A 1 312 ? 17.106 -16.961 -29.502 1.00 76.56 312 LYS A O 1
ATOM 2567 N N . LYS A 1 313 ? 15.641 -15.472 -30.330 1.00 67.81 313 LYS A N 1
ATOM 2568 C CA . LYS A 1 313 ? 14.450 -16.355 -30.294 1.00 67.81 313 LYS A CA 1
ATOM 2569 C C . LYS A 1 313 ? 14.718 -17.765 -30.845 1.00 67.81 313 LYS A C 1
ATOM 2571 O O . LYS A 1 313 ? 14.355 -18.749 -30.219 1.00 67.81 313 LYS A O 1
ATOM 2576 N N . ARG A 1 314 ? 15.468 -17.859 -31.951 1.00 63.62 314 ARG A N 1
ATOM 2577 C CA . ARG A 1 314 ? 15.861 -19.128 -32.603 1.00 63.62 314 ARG A CA 1
ATOM 2578 C C . ARG A 1 314 ? 16.834 -20.000 -31.791 1.00 63.62 314 ARG A C 1
ATOM 2580 O O . ARG A 1 314 ? 16.975 -21.172 -32.093 1.00 63.62 314 ARG A O 1
ATOM 2587 N N . LYS A 1 315 ? 17.544 -19.419 -30.816 1.00 59.06 315 LYS A N 1
ATOM 2588 C CA . LYS A 1 315 ? 18.483 -20.119 -29.921 1.00 59.06 315 LYS A CA 1
ATOM 2589 C C . LYS A 1 315 ? 17.848 -20.507 -28.581 1.00 59.06 315 LYS A C 1
ATOM 2591 O O . LYS A 1 315 ? 18.389 -21.367 -27.906 1.00 59.06 315 LYS A O 1
ATOM 2596 N N . CYS A 1 316 ? 16.745 -19.862 -28.192 1.00 48.97 316 CYS A N 1
ATOM 2597 C CA . CYS A 1 316 ? 16.057 -20.119 -26.923 1.00 48.97 316 CYS A CA 1
ATOM 2598 C C . CYS A 1 316 ? 15.109 -21.319 -26.984 1.00 48.97 316 CYS A C 1
ATOM 2600 O O . CYS A 1 316 ? 14.837 -21.940 -25.963 1.00 48.97 316 CYS A O 1
ATOM 2602 N N . CYS A 1 317 ? 14.556 -21.596 -28.166 1.00 54.72 317 CYS A N 1
ATOM 2603 C CA . CYS A 1 317 ? 13.536 -22.615 -28.359 1.00 54.72 317 CYS A CA 1
ATOM 2604 C C . CYS A 1 317 ? 13.844 -23.363 -29.658 1.00 54.72 317 CYS A C 1
ATOM 2606 O O . CYS A 1 317 ? 13.788 -22.778 -30.742 1.00 54.72 317 CYS A O 1
ATOM 2608 N N . THR A 1 318 ? 14.159 -24.652 -29.562 1.00 46.09 318 THR A N 1
ATOM 2609 C CA . THR A 1 318 ? 14.119 -25.569 -30.703 1.00 46.09 318 THR A CA 1
ATOM 2610 C C . THR A 1 318 ? 12.649 -25.806 -31.057 1.00 46.09 318 THR A C 1
ATOM 2612 O O . THR A 1 318 ? 12.008 -26.675 -30.490 1.00 46.09 318 THR A O 1
ATOM 2615 N N . ASN A 1 319 ? 12.093 -24.971 -31.937 1.00 44.56 319 ASN A N 1
ATOM 2616 C CA . ASN A 1 319 ? 10.845 -25.193 -32.685 1.00 44.56 319 ASN A CA 1
ATOM 2617 C C . ASN A 1 319 ? 9.545 -25.575 -31.955 1.00 44.56 319 ASN A C 1
ATOM 2619 O O . ASN A 1 319 ? 8.601 -25.982 -32.620 1.00 44.56 319 ASN A O 1
ATOM 2623 N N . ASP A 1 320 ? 9.409 -25.337 -30.659 1.00 50.69 320 ASP A N 1
ATOM 2624 C CA . ASP A 1 320 ? 8.124 -25.516 -29.988 1.00 50.69 320 ASP A CA 1
ATOM 2625 C C . ASP A 1 320 ? 7.684 -24.194 -29.370 1.00 50.69 320 ASP A C 1
ATOM 2627 O O . ASP A 1 320 ? 8.087 -23.830 -28.269 1.00 50.69 320 ASP A O 1
ATOM 2631 N N . GLY A 1 321 ? 6.840 -23.449 -30.088 1.00 52.34 321 GLY A N 1
ATOM 2632 C CA . GLY A 1 321 ? 6.113 -22.285 -29.568 1.00 52.34 321 GLY A CA 1
ATOM 2633 C C . GLY A 1 321 ? 5.069 -22.664 -28.512 1.00 52.34 321 GLY A C 1
ATOM 2634 O O . GLY A 1 321 ? 3.984 -22.092 -28.498 1.00 52.34 321 GLY A O 1
ATOM 2635 N N . ARG A 1 322 ? 5.363 -23.669 -27.683 1.00 55.22 322 ARG A N 1
ATOM 2636 C CA . ARG A 1 322 ? 4.460 -24.190 -26.669 1.00 55.22 322 ARG A CA 1
ATOM 2637 C C . ARG A 1 322 ? 4.395 -23.225 -25.482 1.00 55.22 322 ARG A C 1
ATOM 2639 O O . ARG A 1 322 ? 5.412 -22.619 -25.129 1.00 55.22 322 ARG A O 1
ATOM 2646 N N . PRO A 1 323 ? 3.214 -23.090 -24.863 1.00 56.06 323 PRO A N 1
ATOM 2647 C CA . PRO A 1 323 ? 3.041 -22.289 -23.662 1.00 56.06 323 PRO A CA 1
ATOM 2648 C C . PRO A 1 323 ? 3.936 -22.786 -22.522 1.00 56.06 323 PRO A C 1
ATOM 2650 O O . PRO A 1 323 ? 4.158 -23.985 -22.349 1.00 56.06 323 PRO A O 1
ATOM 2653 N N . VAL A 1 324 ? 4.439 -21.849 -21.721 1.00 58.44 324 VAL A N 1
ATOM 2654 C CA . VAL A 1 324 ? 5.437 -22.087 -20.664 1.00 58.44 324 VAL A CA 1
ATOM 2655 C C . VAL A 1 324 ? 5.023 -23.169 -19.664 1.00 58.44 324 VAL A C 1
ATOM 2657 O O . VAL A 1 324 ? 5.830 -24.032 -19.317 1.00 58.44 324 VAL A O 1
ATOM 2660 N N . LYS A 1 325 ? 3.754 -23.186 -19.242 1.00 56.00 325 LYS A N 1
ATOM 2661 C CA . LYS A 1 325 ? 3.256 -24.189 -18.287 1.00 56.00 325 LYS A CA 1
ATOM 2662 C C . LYS A 1 325 ? 3.132 -25.594 -18.880 1.00 56.00 325 LYS A C 1
ATOM 2664 O O . LYS A 1 325 ? 3.203 -26.565 -18.132 1.00 56.00 325 LYS A O 1
ATOM 2669 N N . ALA A 1 326 ? 3.007 -25.724 -20.203 1.00 53.34 326 ALA A N 1
ATOM 2670 C CA . ALA A 1 326 ? 2.984 -27.028 -20.872 1.00 53.34 326 ALA A CA 1
ATOM 2671 C C . ALA A 1 326 ? 4.372 -27.691 -20.912 1.00 53.34 326 ALA A C 1
ATOM 2673 O O . ALA A 1 326 ? 4.471 -28.903 -21.054 1.00 53.34 326 ALA A O 1
ATOM 2674 N N . ILE A 1 327 ? 5.447 -26.906 -20.782 1.00 54.19 327 ILE A N 1
ATOM 2675 C CA . ILE A 1 327 ? 6.817 -27.428 -20.691 1.00 54.19 327 ILE A CA 1
ATOM 2676 C C . ILE A 1 327 ? 7.118 -27.870 -19.255 1.00 54.19 327 ILE A C 1
ATOM 2678 O O . ILE A 1 327 ? 7.712 -28.923 -19.060 1.00 54.19 327 ILE A O 1
ATOM 2682 N N . ALA A 1 328 ? 6.661 -27.108 -18.256 1.00 52.25 328 ALA A N 1
ATOM 2683 C CA . ALA A 1 328 ? 6.867 -27.422 -16.839 1.00 52.25 328 ALA A CA 1
ATOM 2684 C C . ALA A 1 328 ? 6.045 -28.622 -16.328 1.00 52.25 328 ALA A C 1
ATOM 2686 O O . ALA A 1 328 ? 6.351 -29.148 -15.273 1.00 52.25 328 ALA A O 1
ATOM 2687 N N . SER A 1 329 ? 5.006 -29.045 -17.055 1.00 48.69 329 SER A N 1
ATOM 2688 C CA . SER A 1 329 ? 4.181 -30.225 -16.729 1.00 48.69 329 SER A CA 1
ATOM 2689 C C . SER A 1 329 ? 4.642 -31.514 -17.426 1.00 48.69 329 SER A C 1
ATOM 2691 O O . SER A 1 329 ? 4.042 -32.567 -17.226 1.00 48.69 329 SER A O 1
ATOM 2693 N N . ALA A 1 330 ? 5.677 -31.431 -18.268 1.00 46.84 330 ALA A N 1
ATOM 2694 C CA . ALA A 1 330 ? 6.267 -32.569 -18.977 1.00 46.84 330 ALA A CA 1
ATOM 2695 C C . ALA A 1 330 ? 7.522 -33.140 -18.280 1.00 46.84 330 ALA A C 1
ATOM 2697 O O . ALA A 1 330 ? 8.108 -34.101 -18.781 1.00 46.84 330 ALA A O 1
ATOM 2698 N N . TYR A 1 331 ? 7.913 -32.541 -17.156 1.00 41.78 331 TYR A N 1
ATOM 2699 C CA . TYR A 1 331 ? 8.946 -32.980 -16.218 1.00 41.78 331 TYR A CA 1
ATOM 2700 C C . TYR A 1 331 ? 8.298 -33.142 -14.846 1.00 41.78 331 TYR A C 1
ATOM 2702 O O . TYR A 1 331 ? 8.800 -33.991 -14.078 1.00 41.78 331 TYR A O 1
#